Protein AF-A0A8T4MB29-F1 (afdb_monomer_lite)

pLDDT: mean 89.19, std 10.27, range [34.25, 98.19]

Sequence (355 aa):
MKINFTDSKNVTYTGTFDVEVLPAKAKAQSLMTEKLTQLKNVSAFISAQNVFYGDSLKSALGLGDIELAIANVQKKNASASSDANYEELLSLLLDINIPQSIYVSESLANSPFYFEESKIDLSALEELGSGTKEGTNEQYVDAIYYWYNNDFESTFSYKKYSAYIDGEKVNVLNVFEMGFNNKGGLVPYLIVDDLENLKFDKSYGEKKKSGSVGIEIKDSVKKIIFSTTQDIGFENLPVFISPALEDLSVSSGSGGEIVEGISKWVWFTLILILLLGIGVGVYVFLKIWYDKKYEAHLFPNKNDLYNMVSYVHSSKQKKMNNSDIEKNLKKAGWSSEKISYVMKKYAGKKTGMPI

Radius of gyration: 38.99 Å; chains: 1; bounding box: 115×57×80 Å

Structure (mmCIF, N/CA/C/O backbone):
data_AF-A0A8T4MB29-F1
#
_entry.id   AF-A0A8T4MB29-F1
#
loop_
_atom_site.group_PDB
_atom_site.id
_atom_site.type_symbol
_atom_site.label_atom_id
_atom_site.label_alt_id
_atom_site.label_comp_id
_atom_site.label_asym_id
_atom_site.label_entity_id
_atom_site.label_seq_id
_atom_site.pdbx_PDB_ins_code
_atom_site.Cartn_x
_atom_site.Cartn_y
_atom_site.Cartn_z
_atom_site.occupancy
_atom_site.B_iso_or_equiv
_atom_site.auth_seq_id
_atom_site.auth_comp_id
_atom_site.auth_asym_id
_atom_site.auth_atom_id
_atom_site.pdbx_PDB_model_num
ATOM 1 N N . MET A 1 1 ? -8.601 -22.438 37.568 1.00 77.56 1 MET A N 1
ATOM 2 C CA . MET A 1 1 ? -8.800 -23.619 36.698 1.00 77.56 1 MET A CA 1
ATOM 3 C C . MET A 1 1 ? -7.453 -24.267 36.397 1.00 77.56 1 MET A C 1
ATOM 5 O O . MET A 1 1 ? -6.494 -23.554 36.143 1.00 77.56 1 MET A O 1
ATOM 9 N N . LYS A 1 2 ? -7.353 -25.600 36.448 1.00 81.88 2 LYS A N 1
ATOM 10 C CA . LYS A 1 2 ? -6.119 -26.342 36.140 1.00 81.88 2 LYS A CA 1
ATOM 11 C C . LYS A 1 2 ? -6.350 -27.167 34.878 1.00 81.88 2 LYS A C 1
ATOM 13 O O . LYS A 1 2 ? -7.284 -27.963 34.861 1.00 81.88 2 LYS A O 1
ATOM 18 N N . ILE A 1 3 ? -5.531 -26.967 33.849 1.00 83.06 3 ILE A N 1
ATOM 19 C CA . ILE A 1 3 ? -5.595 -27.736 32.602 1.00 83.06 3 ILE A CA 1
ATOM 20 C C . ILE A 1 3 ? -4.337 -28.590 32.494 1.00 83.06 3 ILE A C 1
ATOM 22 O O . ILE A 1 3 ? -3.225 -28.095 32.689 1.00 83.06 3 ILE A O 1
ATOM 26 N N . ASN A 1 4 ? -4.521 -29.869 32.173 1.00 85.12 4 ASN A N 1
ATOM 27 C CA . ASN A 1 4 ? -3.431 -30.793 31.898 1.00 85.12 4 ASN A CA 1
ATOM 28 C C . ASN A 1 4 ? -3.462 -31.150 30.410 1.00 85.12 4 ASN A C 1
ATOM 30 O O . ASN A 1 4 ? -4.490 -31.607 29.917 1.00 85.12 4 ASN A O 1
ATOM 34 N N . PHE A 1 5 ? -2.342 -30.966 29.719 1.00 81.00 5 PHE A N 1
ATOM 35 C CA . PHE A 1 5 ? -2.151 -31.426 28.347 1.00 81.00 5 PHE A CA 1
ATOM 36 C C . PHE A 1 5 ? -1.103 -32.528 28.350 1.00 81.00 5 PHE A C 1
ATOM 38 O O . PHE A 1 5 ? 0.004 -32.314 28.838 1.00 81.00 5 PHE A O 1
ATOM 45 N N . THR A 1 6 ? -1.442 -33.697 27.816 1.00 84.62 6 THR A N 1
ATOM 46 C CA . THR A 1 6 ? -0.499 -34.809 27.664 1.00 84.62 6 THR A CA 1
ATOM 47 C C . THR A 1 6 ? -0.160 -34.961 26.191 1.00 84.62 6 THR A C 1
ATOM 49 O O . THR A 1 6 ? -1.060 -35.068 25.359 1.00 84.62 6 THR A O 1
ATOM 52 N N . ASP A 1 7 ? 1.128 -34.920 25.860 1.00 84.62 7 ASP A N 1
ATOM 53 C CA . ASP A 1 7 ? 1.580 -35.089 24.482 1.00 84.62 7 ASP A CA 1
ATOM 54 C C . ASP A 1 7 ? 1.595 -36.568 24.052 1.00 84.62 7 ASP A C 1
ATOM 56 O O . ASP A 1 7 ? 1.373 -37.492 24.840 1.00 84.62 7 ASP A O 1
ATOM 60 N N . SER A 1 8 ? 1.899 -36.810 22.776 1.00 83.94 8 SER A N 1
ATOM 61 C CA . SER A 1 8 ? 2.018 -38.160 22.203 1.00 83.94 8 SER A CA 1
ATOM 62 C C . SER A 1 8 ? 3.153 -39.005 22.802 1.00 83.94 8 SER A C 1
ATOM 64 O O . SER A 1 8 ? 3.253 -40.193 22.500 1.00 83.94 8 SER A O 1
ATOM 66 N N . LYS A 1 9 ? 4.002 -38.419 23.655 1.00 87.69 9 LYS A N 1
ATOM 67 C CA . LYS A 1 9 ? 5.104 -39.077 24.366 1.00 87.69 9 LYS A CA 1
ATOM 68 C C . LYS A 1 9 ? 4.786 -39.306 25.848 1.00 87.69 9 LYS A C 1
ATOM 70 O O . LYS A 1 9 ? 5.694 -39.640 26.608 1.00 87.69 9 LYS A O 1
ATOM 75 N N . ASN A 1 10 ? 3.520 -39.173 26.259 1.00 85.31 10 ASN A N 1
ATOM 76 C CA . ASN A 1 10 ? 3.065 -39.303 27.648 1.00 85.31 10 ASN A CA 1
ATOM 77 C C . ASN A 1 10 ? 3.662 -38.263 28.617 1.00 85.31 10 ASN A C 1
ATOM 79 O O . ASN A 1 10 ? 3.671 -38.476 29.832 1.00 85.31 10 ASN A O 1
ATOM 83 N N . VAL A 1 11 ? 4.131 -37.117 28.119 1.00 83.31 11 VAL A N 1
ATOM 84 C CA . VAL A 1 11 ? 4.574 -36.007 28.971 1.00 83.31 11 VAL A CA 1
ATOM 85 C C . VAL A 1 11 ? 3.380 -35.110 29.276 1.00 83.31 11 VAL A C 1
ATOM 87 O O . VAL A 1 11 ? 2.743 -34.585 28.365 1.00 83.31 11 VAL A O 1
ATOM 90 N N . THR A 1 12 ? 3.079 -34.924 30.563 1.00 83.62 12 THR A N 1
ATOM 91 C CA . THR A 1 12 ? 1.964 -34.080 31.015 1.00 83.62 12 THR A CA 1
ATOM 92 C C . THR A 1 12 ? 2.451 -32.690 31.405 1.00 83.62 12 THR A C 1
ATOM 94 O O . THR A 1 12 ? 3.189 -32.519 32.374 1.00 83.62 12 THR A O 1
ATOM 97 N N . TYR A 1 13 ? 1.966 -31.686 30.686 1.00 80.44 13 TYR A N 1
ATOM 98 C CA . TYR A 1 13 ? 2.135 -30.272 30.976 1.00 80.44 13 TYR A CA 1
ATOM 99 C C . TYR A 1 13 ? 0.937 -29.772 31.775 1.00 80.44 13 TYR A C 1
ATOM 101 O O . TYR A 1 13 ? -0.213 -30.028 31.423 1.00 80.44 13 TYR A O 1
ATOM 109 N N . THR A 1 14 ? 1.205 -29.065 32.869 1.00 80.25 14 THR A N 1
ATOM 110 C CA . THR A 1 14 ? 0.170 -28.503 33.740 1.00 80.25 14 THR A CA 1
ATOM 111 C C . THR A 1 14 ? 0.193 -26.984 33.642 1.00 80.25 14 THR A C 1
ATOM 113 O O . THR A 1 14 ? 1.180 -26.362 34.029 1.00 80.25 14 THR A O 1
ATOM 116 N N . GLY A 1 15 ? -0.903 -26.397 33.164 1.00 79.81 15 GLY A N 1
ATOM 117 C CA . GLY A 1 15 ? -1.156 -24.960 33.225 1.00 79.81 15 GLY A CA 1
ATOM 118 C C . GLY A 1 15 ? -2.181 -24.648 34.311 1.00 79.81 15 GLY A C 1
ATOM 119 O O . GLY A 1 15 ? -3.267 -25.234 34.332 1.00 79.81 15 GLY A O 1
ATOM 120 N N . THR A 1 16 ? -1.849 -23.731 35.216 1.00 79.44 16 THR A N 1
ATOM 121 C CA . THR A 1 16 ? -2.808 -23.182 36.181 1.00 79.44 16 THR A CA 1
ATOM 122 C C . THR A 1 16 ? -3.222 -21.797 35.708 1.00 79.44 16 THR A C 1
ATOM 124 O O . THR A 1 16 ? -2.368 -20.962 35.430 1.00 79.44 16 THR A O 1
ATOM 127 N N . PHE A 1 17 ? -4.528 -21.574 35.618 1.00 76.94 17 PHE A N 1
ATOM 128 C CA . PHE A 1 17 ? -5.130 -20.306 35.229 1.00 76.94 17 PHE A CA 1
ATOM 129 C C . PHE A 1 17 ? -5.980 -19.800 36.382 1.00 76.94 17 PHE A C 1
ATOM 131 O O . PHE A 1 17 ? -6.868 -20.519 36.855 1.00 76.94 17 PHE A O 1
ATOM 138 N N . ASP A 1 18 ? -5.752 -18.573 36.816 1.00 73.12 18 ASP A N 1
ATOM 139 C CA . ASP A 1 18 ? -6.665 -17.915 37.737 1.00 73.12 18 ASP A CA 1
ATOM 140 C C . ASP A 1 18 ? -7.895 -17.454 36.952 1.00 73.12 18 ASP A C 1
ATOM 142 O O . ASP A 1 18 ? -7.783 -16.811 35.910 1.00 73.12 18 ASP A O 1
ATOM 146 N N . VAL A 1 19 ? -9.079 -17.865 37.410 1.00 69.94 19 VAL A N 1
ATOM 147 C CA . VAL A 1 19 ? -10.353 -17.463 36.805 1.00 69.94 19 VAL A CA 1
ATOM 148 C C . VAL A 1 19 ? -11.001 -16.487 37.766 1.00 69.94 19 VAL A C 1
ATOM 150 O O . VAL A 1 19 ? -11.523 -16.886 38.806 1.00 69.94 19 VAL A O 1
ATOM 153 N N . GLU A 1 20 ? -10.927 -15.208 37.427 1.00 71.19 20 GLU A N 1
ATOM 154 C CA . GLU A 1 20 ? -11.597 -14.152 38.173 1.00 71.19 20 GLU A CA 1
ATOM 155 C C . GLU A 1 20 ? -13.055 -14.053 37.709 1.00 71.19 20 GLU A C 1
ATOM 157 O O . GLU A 1 20 ? -13.338 -13.750 36.549 1.00 71.19 20 GLU A O 1
ATOM 162 N N . VAL A 1 21 ? -13.994 -14.338 38.615 1.00 74.88 21 VAL A N 1
ATOM 163 C CA . VAL A 1 21 ? -15.431 -14.189 38.358 1.00 74.88 21 VAL A CA 1
ATOM 164 C C . VAL A 1 21 ? -15.866 -12.829 38.884 1.00 74.88 21 VAL A C 1
ATOM 166 O O . VAL A 1 21 ? -16.003 -12.628 40.090 1.00 74.88 21 VAL A O 1
ATOM 169 N N . LEU A 1 22 ? -16.071 -11.887 37.969 1.00 77.62 22 LEU A N 1
ATOM 170 C CA . LEU A 1 22 ? -16.585 -10.559 38.288 1.00 77.62 22 LEU A CA 1
ATOM 171 C C . LEU A 1 22 ? -18.120 -10.540 38.208 1.00 77.62 22 LEU A C 1
ATOM 173 O O . LEU A 1 22 ? -18.686 -11.215 37.346 1.00 77.62 22 LEU A O 1
ATOM 177 N N . PRO A 1 23 ? -18.808 -9.723 39.031 1.00 86.88 23 PRO A N 1
ATOM 178 C CA . PRO A 1 23 ? -20.230 -9.450 38.842 1.00 86.88 23 PRO A CA 1
ATOM 179 C C . PRO A 1 23 ? -20.507 -8.936 37.423 1.00 86.88 23 PRO A C 1
ATOM 181 O O . PRO A 1 23 ? -19.741 -8.109 36.914 1.00 86.88 23 PRO A O 1
ATOM 184 N N . ALA A 1 24 ? -21.620 -9.362 36.812 1.00 86.69 24 ALA A N 1
ATOM 185 C CA . ALA A 1 24 ? -21.985 -9.009 35.434 1.00 86.69 24 ALA A CA 1
ATOM 186 C C . ALA A 1 24 ? -21.903 -7.495 35.186 1.00 86.69 24 ALA A C 1
ATOM 188 O O . ALA A 1 24 ? -21.289 -7.049 34.219 1.00 86.69 24 ALA A O 1
ATOM 189 N N . LYS A 1 25 ? -22.406 -6.696 36.136 1.00 90.25 25 LYS A N 1
ATOM 190 C CA . LYS A 1 25 ? -22.295 -5.232 36.128 1.00 90.25 25 LYS A CA 1
ATOM 191 C C . LYS A 1 25 ? -20.854 -4.729 36.013 1.00 90.25 25 LYS A C 1
ATOM 193 O O . LYS A 1 25 ? -20.573 -3.873 35.179 1.00 90.25 25 LYS A O 1
ATOM 198 N N . ALA A 1 26 ? -19.946 -5.234 36.849 1.00 90.69 26 ALA A N 1
ATOM 199 C CA . ALA A 1 26 ? -18.555 -4.785 36.871 1.00 90.69 26 ALA A CA 1
ATOM 200 C C . ALA A 1 26 ? -17.836 -5.153 35.565 1.00 90.69 26 ALA A C 1
ATOM 202 O O . ALA A 1 26 ? -17.145 -4.317 34.979 1.00 90.69 26 ALA A O 1
ATOM 203 N N . LYS A 1 27 ? -18.055 -6.377 35.062 1.00 90.94 27 LYS A N 1
ATOM 204 C CA . LYS A 1 27 ? -17.472 -6.821 33.791 1.00 90.94 27 LYS A CA 1
ATOM 205 C C . LYS A 1 27 ? -18.016 -6.026 32.603 1.00 90.94 27 LYS A C 1
ATOM 207 O O . LYS A 1 27 ? -17.229 -5.572 31.776 1.00 90.94 27 LYS A O 1
ATOM 212 N N . ALA A 1 28 ? -19.328 -5.809 32.551 1.00 91.75 28 ALA A N 1
ATOM 213 C CA . ALA A 1 28 ? -19.991 -5.008 31.528 1.00 91.75 28 ALA A CA 1
ATOM 214 C C . ALA A 1 28 ? -19.466 -3.561 31.495 1.00 91.75 28 ALA A C 1
ATOM 216 O O . ALA A 1 28 ? -19.141 -3.043 30.431 1.00 91.75 28 ALA A O 1
ATOM 217 N N . GLN A 1 29 ? -19.307 -2.918 32.657 1.00 90.81 29 GLN A N 1
ATOM 218 C CA . GLN A 1 29 ? -18.760 -1.558 32.751 1.00 90.81 29 GLN A CA 1
ATOM 219 C C . GLN A 1 29 ? -17.293 -1.476 32.309 1.00 90.81 29 GLN A C 1
ATOM 221 O O . GLN A 1 29 ? -16.911 -0.536 31.606 1.00 90.81 29 GLN A O 1
ATOM 226 N N . SER A 1 30 ? -16.479 -2.461 32.695 1.00 92.44 30 SER A N 1
ATOM 227 C CA . SER A 1 30 ? -15.081 -2.557 32.268 1.00 92.44 30 SER A CA 1
ATOM 228 C C . SER A 1 30 ? -14.973 -2.718 30.749 1.00 92.44 30 SER A C 1
ATOM 230 O O . SER A 1 30 ? -14.294 -1.917 30.108 1.00 92.44 30 SER A O 1
ATOM 232 N N . LEU A 1 31 ? -15.708 -3.671 30.164 1.00 93.50 31 LEU A N 1
ATOM 233 C CA . LEU A 1 31 ? -15.699 -3.916 28.720 1.00 93.50 31 LEU A CA 1
ATOM 234 C C . LEU A 1 31 ? -16.254 -2.719 27.935 1.00 93.50 31 LEU A C 1
ATOM 236 O O . LEU A 1 31 ? -15.698 -2.340 26.911 1.00 93.50 31 LEU A O 1
ATOM 240 N N . MET A 1 32 ? -17.296 -2.055 28.441 1.00 94.56 32 MET A N 1
ATOM 241 C CA . MET A 1 32 ? -17.815 -0.831 27.828 1.00 94.56 32 MET A CA 1
ATOM 242 C C . MET A 1 32 ? -16.761 0.281 27.784 1.00 94.56 32 MET A C 1
ATOM 244 O O . MET A 1 32 ? -16.595 0.953 26.767 1.00 94.56 32 MET A O 1
ATOM 248 N N . THR A 1 33 ? -16.026 0.471 28.882 1.00 94.81 33 THR A N 1
ATOM 249 C CA . THR A 1 33 ? -14.951 1.472 28.963 1.00 94.81 33 THR A CA 1
ATOM 250 C C . THR A 1 33 ? -13.830 1.162 27.971 1.00 94.81 33 THR A C 1
ATOM 252 O O . THR A 1 33 ? -13.321 2.067 27.304 1.00 94.81 33 THR A O 1
ATOM 255 N N . GLU A 1 34 ? -13.476 -0.116 27.836 1.00 94.44 34 GLU A N 1
ATOM 256 C CA . GLU A 1 34 ? -12.504 -0.591 26.855 1.00 94.44 34 GLU A CA 1
ATOM 257 C C . GLU A 1 34 ? -12.960 -0.278 25.422 1.00 94.44 34 GLU A C 1
ATOM 259 O O . GLU A 1 34 ? -12.243 0.409 24.693 1.00 94.44 34 GLU A O 1
ATOM 264 N N . LYS A 1 35 ? -14.181 -0.682 25.045 1.00 95.44 35 LYS A N 1
ATOM 265 C CA . LYS A 1 35 ? -14.746 -0.455 23.704 1.00 95.44 35 LYS A CA 1
ATOM 266 C C . LYS A 1 35 ? -14.845 1.034 23.362 1.00 95.44 35 LYS A C 1
ATOM 268 O O . LYS A 1 35 ? -14.492 1.436 22.257 1.00 95.44 35 LYS A O 1
ATOM 273 N N . LEU A 1 36 ? -15.248 1.883 24.311 1.00 95.50 36 LEU A N 1
ATOM 274 C CA . LEU A 1 36 ? -15.274 3.340 24.118 1.00 95.50 36 LEU A CA 1
ATOM 275 C C . LEU A 1 36 ? -13.874 3.927 23.907 1.00 95.50 36 LEU A C 1
ATOM 277 O O . LEU A 1 36 ? -13.695 4.833 23.091 1.00 95.50 36 LEU A O 1
ATOM 281 N N . THR A 1 37 ? -12.875 3.410 24.624 1.00 95.75 37 THR A N 1
ATOM 282 C CA . THR A 1 37 ? -11.479 3.832 24.459 1.00 95.75 37 THR A CA 1
ATOM 283 C C . THR A 1 37 ? -10.940 3.415 23.091 1.00 95.75 37 THR A C 1
ATOM 285 O O . THR A 1 37 ? -10.337 4.235 22.398 1.00 95.75 37 THR A O 1
ATOM 288 N N . GLN A 1 38 ? -11.211 2.178 22.667 1.00 95.81 38 GLN A N 1
ATOM 289 C CA . GLN A 1 38 ? -10.858 1.664 21.339 1.00 95.81 38 GLN A CA 1
ATOM 290 C C . GLN A 1 38 ? -11.510 2.501 20.235 1.00 95.81 38 GLN A C 1
ATOM 292 O O . GLN A 1 38 ? -10.808 3.023 19.371 1.00 95.81 38 GLN A O 1
ATOM 297 N N . LEU A 1 39 ? -12.826 2.732 20.320 1.00 96.31 39 LEU A N 1
ATOM 298 C CA . LEU A 1 39 ? -13.569 3.544 19.357 1.00 96.31 39 LEU A CA 1
ATOM 299 C C . LEU A 1 39 ? -12.997 4.960 19.248 1.00 96.31 39 LEU A C 1
ATOM 301 O O . LEU A 1 39 ? -12.809 5.467 18.142 1.00 96.31 39 LEU A O 1
ATOM 305 N N . LYS A 1 40 ? -12.673 5.594 20.381 1.00 96.19 40 LYS A N 1
ATOM 306 C CA . LYS A 1 40 ? -12.049 6.922 20.403 1.00 96.19 40 LYS A CA 1
ATOM 307 C C . LYS A 1 40 ? -10.693 6.922 19.695 1.00 96.19 40 LYS A C 1
ATOM 309 O O . LYS A 1 40 ? -10.436 7.819 18.895 1.00 96.19 40 LYS A O 1
ATOM 314 N N . ASN A 1 41 ? -9.836 5.941 19.977 1.00 95.50 41 ASN A N 1
ATOM 315 C CA . ASN A 1 41 ? -8.502 5.845 19.379 1.00 95.50 41 ASN A CA 1
ATOM 316 C C . ASN A 1 41 ? -8.578 5.590 17.867 1.00 95.50 41 ASN A C 1
ATOM 318 O O . ASN A 1 41 ? -7.908 6.274 17.094 1.00 95.50 41 ASN A O 1
ATOM 322 N N . VAL A 1 42 ? -9.440 4.660 17.448 1.00 96.94 42 VAL A N 1
ATOM 323 C CA . VAL A 1 42 ? -9.730 4.360 16.038 1.00 96.94 42 VAL A CA 1
ATOM 324 C C . VAL A 1 42 ? -10.248 5.603 15.315 1.00 96.94 42 VAL A C 1
ATOM 326 O O . VAL A 1 42 ? -9.707 5.990 14.280 1.00 96.94 42 VAL A O 1
ATOM 329 N N . SER A 1 43 ? -11.236 6.287 15.894 1.00 96.25 43 SER A N 1
ATOM 330 C CA . SER A 1 43 ? -11.821 7.500 15.312 1.00 96.25 43 SER A CA 1
ATOM 331 C C . SER A 1 43 ? -10.797 8.629 15.195 1.00 96.25 43 SER A C 1
ATOM 333 O O . SER A 1 43 ? -10.762 9.330 14.184 1.00 96.25 43 SER A O 1
ATOM 335 N N . ALA A 1 44 ? -9.931 8.794 16.200 1.00 96.69 44 ALA A N 1
ATOM 336 C CA . ALA A 1 44 ? -8.858 9.783 16.174 1.00 96.69 44 ALA A CA 1
ATOM 337 C C . ALA A 1 44 ? -7.827 9.483 15.075 1.00 96.69 44 ALA A C 1
ATOM 339 O O . ALA A 1 44 ? -7.430 10.395 14.352 1.00 96.69 44 ALA A O 1
ATOM 340 N N . PHE A 1 45 ? -7.433 8.215 14.906 1.00 97.56 45 PHE A N 1
ATOM 341 C CA . PHE A 1 45 ? -6.520 7.804 13.838 1.00 97.56 45 PHE A CA 1
ATOM 342 C C . PHE A 1 45 ? -7.105 8.080 12.447 1.00 97.56 45 PHE A C 1
ATOM 344 O O . PHE A 1 45 ? -6.415 8.634 11.589 1.00 97.56 45 PHE A O 1
ATOM 351 N N . ILE A 1 46 ? -8.378 7.725 12.240 1.00 97.00 46 ILE A N 1
ATOM 352 C CA . ILE A 1 46 ? -9.111 7.946 10.984 1.00 97.00 46 ILE A CA 1
ATOM 353 C C . ILE A 1 46 ? -9.232 9.443 10.685 1.00 97.00 46 ILE A C 1
ATOM 355 O O . ILE A 1 46 ? -8.933 9.869 9.573 1.00 97.00 46 ILE A O 1
ATOM 359 N N . SER A 1 47 ? -9.591 10.250 11.686 1.00 96.00 47 SER A N 1
ATOM 360 C CA . SER A 1 47 ? -9.758 11.704 11.536 1.00 96.00 47 SER A CA 1
ATOM 361 C C . SER A 1 47 ? -8.446 12.440 11.247 1.00 96.00 47 SER A C 1
ATOM 363 O O . SER A 1 47 ? -8.468 13.552 10.730 1.00 96.00 47 SER A O 1
ATOM 365 N N . ALA A 1 48 ? -7.301 11.840 11.586 1.00 96.94 48 ALA A N 1
ATOM 366 C CA . ALA A 1 48 ? -5.983 12.378 11.260 1.00 96.94 48 ALA A CA 1
ATOM 367 C C . ALA A 1 48 ? -5.553 12.095 9.807 1.00 96.94 48 ALA A C 1
ATOM 369 O O . ALA A 1 48 ? -4.543 12.638 9.356 1.00 96.94 48 ALA A O 1
ATOM 370 N N . GLN A 1 49 ? -6.276 11.237 9.076 1.00 95.56 49 GLN A N 1
ATOM 371 C CA . GLN A 1 49 ? -6.009 10.981 7.661 1.00 95.56 49 GLN A CA 1
ATOM 372 C C . GLN A 1 49 ? -6.631 12.067 6.770 1.00 95.56 49 GLN A C 1
ATOM 374 O O . GLN A 1 49 ? -7.451 12.873 7.206 1.00 95.56 49 GLN A O 1
ATOM 379 N N . ASN A 1 50 ? -6.259 12.078 5.487 1.00 95.12 50 ASN A N 1
ATOM 380 C CA . ASN A 1 50 ? -7.013 12.859 4.507 1.00 95.12 50 ASN A CA 1
ATOM 381 C C . ASN A 1 50 ? -8.436 12.286 4.338 1.00 95.12 50 ASN A C 1
ATOM 383 O O . ASN A 1 50 ? -8.690 11.132 4.685 1.00 95.12 50 ASN A O 1
ATOM 387 N N . VAL A 1 51 ? -9.344 13.089 3.774 1.00 96.44 51 VAL A N 1
ATOM 388 C CA . VAL A 1 51 ? -10.775 12.753 3.649 1.00 96.44 51 VAL A CA 1
ATOM 389 C C . VAL A 1 51 ? -10.991 11.397 2.973 1.00 96.44 51 VAL A C 1
ATOM 391 O O . VAL A 1 51 ? -11.653 10.535 3.540 1.00 96.44 51 VAL A O 1
ATOM 394 N N . PHE A 1 52 ? -10.370 11.159 1.813 1.00 97.56 52 PHE A N 1
ATOM 395 C CA . PHE A 1 52 ? -10.551 9.905 1.076 1.00 97.56 52 PHE A CA 1
ATOM 396 C C . PHE A 1 52 ? -10.099 8.676 1.877 1.00 97.56 52 PHE A C 1
ATOM 398 O O . PHE A 1 52 ? -10.783 7.650 1.908 1.00 97.56 52 PHE A O 1
ATOM 405 N N . TYR A 1 53 ? -8.948 8.779 2.537 1.00 97.00 53 TYR A N 1
ATOM 406 C CA . TYR A 1 53 ? -8.370 7.696 3.323 1.00 97.00 53 TYR A CA 1
ATOM 407 C C . TYR A 1 53 ? -9.227 7.418 4.557 1.00 97.00 53 TYR A C 1
ATOM 409 O O . TYR A 1 53 ? -9.513 6.262 4.859 1.00 97.00 53 TYR A O 1
ATOM 417 N N . GLY A 1 54 ? -9.654 8.479 5.247 1.00 97.56 54 GLY A N 1
ATOM 418 C CA . GLY A 1 54 ? -10.514 8.391 6.418 1.00 97.56 54 GLY A CA 1
ATOM 419 C C . GLY A 1 54 ? -11.859 7.746 6.087 1.00 97.56 54 GLY A C 1
ATOM 420 O O . GLY A 1 54 ? -12.254 6.788 6.747 1.00 97.56 54 GLY A O 1
ATOM 421 N N . ASP A 1 55 ? -12.513 8.188 5.012 1.00 97.44 55 ASP A N 1
ATOM 422 C CA . ASP A 1 55 ? -13.790 7.626 4.558 1.00 97.44 55 ASP A CA 1
ATOM 423 C C . ASP A 1 55 ? -13.654 6.161 4.130 1.00 97.44 55 ASP A C 1
ATOM 425 O O . ASP A 1 55 ? -14.527 5.337 4.416 1.00 97.44 55 ASP A O 1
ATOM 429 N N . SER A 1 56 ? -12.553 5.818 3.455 1.00 97.81 56 SER A N 1
ATOM 430 C CA . SER A 1 56 ? -12.267 4.440 3.042 1.00 97.81 56 SER A CA 1
ATOM 431 C C . SER A 1 56 ? -12.011 3.535 4.249 1.00 97.81 56 SER A C 1
ATOM 433 O O . SER A 1 56 ? -12.589 2.455 4.318 1.00 97.81 56 SER A O 1
ATOM 435 N N . LEU A 1 57 ? -11.238 3.990 5.244 1.00 97.69 57 LEU A N 1
ATOM 436 C CA . LEU A 1 57 ? -11.017 3.258 6.498 1.00 97.69 57 LEU A CA 1
ATOM 437 C C . LEU A 1 57 ? -12.308 3.100 7.302 1.00 97.69 57 LEU A C 1
ATOM 439 O O . LEU A 1 57 ? -12.589 2.013 7.802 1.00 97.69 57 LEU A O 1
ATOM 443 N N . LYS A 1 58 ? -13.111 4.168 7.407 1.00 96.75 58 LYS A N 1
ATOM 444 C CA . LYS A 1 58 ? -14.401 4.143 8.107 1.00 96.75 58 LYS A CA 1
ATOM 445 C C . LYS A 1 58 ? -15.334 3.098 7.493 1.00 96.75 58 LYS A C 1
ATOM 447 O O . LYS A 1 58 ? -15.984 2.357 8.227 1.00 96.75 58 LYS A O 1
ATOM 452 N N . SER A 1 59 ? -15.363 3.041 6.161 1.00 96.56 59 SER A N 1
ATOM 453 C CA . SER A 1 59 ? -16.169 2.082 5.401 1.00 96.56 59 SER A CA 1
ATOM 454 C C . SER A 1 59 ? -15.645 0.653 5.563 1.00 96.56 59 SER A C 1
ATOM 456 O O . SER A 1 59 ? -16.420 -0.233 5.902 1.00 96.56 59 SER A O 1
ATOM 458 N N . ALA A 1 60 ? -14.334 0.437 5.393 1.00 96.69 60 ALA A N 1
ATOM 459 C CA . ALA A 1 60 ? -13.706 -0.883 5.491 1.00 96.69 60 ALA A CA 1
ATOM 460 C C . ALA A 1 60 ? -13.858 -1.523 6.881 1.00 96.69 60 ALA A C 1
ATOM 462 O O . ALA A 1 60 ? -13.981 -2.736 6.995 1.00 96.69 60 ALA A O 1
ATOM 463 N N . LEU A 1 61 ? -13.883 -0.709 7.940 1.00 95.62 61 LEU A N 1
ATOM 464 C CA . LEU A 1 61 ? -14.065 -1.174 9.318 1.00 95.62 61 LEU A CA 1
ATOM 465 C C . LEU A 1 61 ? -15.530 -1.278 9.758 1.00 95.62 61 LEU A C 1
ATOM 467 O O . LEU A 1 61 ? -15.777 -1.662 10.898 1.00 95.62 61 LEU A O 1
ATOM 471 N N . GLY A 1 62 ? -16.497 -0.873 8.925 1.00 95.25 62 GLY A N 1
ATOM 472 C CA . GLY A 1 62 ? -17.905 -0.814 9.333 1.00 95.25 62 GLY A CA 1
ATOM 473 C C . GLY A 1 62 ? -18.142 0.116 10.530 1.00 95.25 62 GLY A C 1
ATOM 474 O O . GLY A 1 62 ? -19.025 -0.120 11.354 1.00 95.25 62 GLY A O 1
ATOM 475 N N . LEU A 1 63 ? -17.340 1.180 10.669 1.00 94.75 63 LEU A N 1
ATOM 476 C CA . LEU A 1 63 ? -17.318 1.978 11.899 1.00 94.75 63 LEU A CA 1
ATOM 477 C C . LEU A 1 63 ? -18.649 2.695 12.164 1.00 94.75 63 LEU A C 1
ATOM 479 O O . LEU A 1 63 ? -18.982 2.945 13.316 1.00 94.75 63 LEU A O 1
ATOM 483 N N . GLY A 1 64 ? -19.421 3.007 11.117 1.00 94.62 64 GLY A N 1
ATOM 484 C CA . GLY A 1 64 ? -20.762 3.577 11.273 1.00 94.62 64 GLY A CA 1
ATOM 485 C C . GLY A 1 64 ? -21.712 2.646 12.035 1.00 94.62 64 GLY A C 1
ATOM 486 O O . GLY A 1 64 ? -22.408 3.093 12.945 1.00 94.62 64 GLY A O 1
ATOM 487 N N . ASP A 1 65 ? -21.685 1.348 11.732 1.00 95.38 65 ASP A N 1
ATOM 488 C CA . ASP A 1 65 ? -22.516 0.356 12.421 1.00 95.38 65 ASP A CA 1
ATOM 489 C C . ASP A 1 65 ? -22.030 0.130 13.857 1.00 95.38 65 ASP A C 1
ATOM 491 O O . ASP A 1 65 ? -22.836 0.036 14.785 1.00 95.38 65 ASP A O 1
ATOM 495 N N . ILE A 1 66 ? -20.709 0.141 14.068 1.00 95.62 66 ILE A N 1
ATOM 496 C CA . ILE A 1 66 ? -20.093 0.074 15.401 1.00 95.62 66 ILE A CA 1
ATOM 497 C C . ILE A 1 66 ? -20.511 1.277 16.261 1.00 95.62 66 ILE A C 1
ATOM 499 O O . ILE A 1 66 ? -20.888 1.104 17.421 1.00 95.62 66 ILE A O 1
ATOM 503 N N . GLU A 1 67 ? -20.470 2.495 15.712 1.00 95.38 67 GLU A N 1
ATOM 504 C CA . GLU A 1 67 ? -20.891 3.724 16.398 1.00 95.38 67 GLU A CA 1
ATOM 505 C C . GLU A 1 67 ? -22.362 3.628 16.845 1.00 95.38 67 GLU A C 1
ATOM 507 O O . GLU A 1 67 ? -22.686 3.941 17.996 1.00 95.38 67 GLU A O 1
ATOM 512 N N . LEU A 1 68 ? -23.246 3.131 15.971 1.00 96.06 68 LEU A N 1
ATOM 513 C CA . LEU A 1 68 ? -24.661 2.911 16.286 1.00 96.06 68 LEU A CA 1
ATOM 514 C C . LEU A 1 68 ? -24.860 1.824 17.353 1.00 96.06 68 LEU A C 1
ATOM 516 O O . LEU A 1 68 ? -25.653 2.011 18.283 1.00 96.06 68 LEU A O 1
ATOM 520 N N . ALA A 1 69 ? -24.128 0.711 17.260 1.00 95.75 69 ALA A N 1
ATOM 521 C CA . ALA A 1 69 ? -24.187 -0.375 18.234 1.00 95.75 69 ALA A CA 1
ATOM 522 C C . ALA A 1 69 ? -23.739 0.094 19.628 1.00 95.75 69 ALA A C 1
ATOM 524 O O . ALA A 1 69 ? -24.433 -0.145 20.620 1.00 95.75 69 ALA A O 1
ATOM 525 N N . ILE A 1 70 ? -22.637 0.847 19.708 1.00 95.44 70 ILE A N 1
ATOM 526 C CA . ILE A 1 70 ? -22.142 1.430 20.959 1.00 95.44 70 ILE A CA 1
ATOM 527 C C . ILE A 1 70 ? -23.145 2.428 21.543 1.00 95.44 70 ILE A C 1
ATOM 529 O O . ILE A 1 70 ? -23.417 2.376 22.744 1.00 95.44 70 ILE A O 1
ATOM 533 N N . ALA A 1 71 ? -23.754 3.289 20.723 1.00 95.44 71 ALA A N 1
ATOM 534 C CA . ALA A 1 71 ? -24.784 4.220 21.188 1.00 95.44 71 ALA A CA 1
ATOM 535 C C . ALA A 1 71 ? -26.003 3.485 21.784 1.00 95.44 71 ALA A C 1
ATOM 537 O O . ALA A 1 71 ? -26.533 3.880 22.829 1.00 95.44 71 ALA A O 1
ATOM 538 N N . ASN A 1 72 ? -26.425 2.374 21.170 1.00 94.25 72 ASN A N 1
ATOM 539 C CA . ASN A 1 72 ? -27.493 1.527 21.703 1.00 94.25 72 ASN A CA 1
ATOM 540 C C . ASN A 1 72 ? -27.106 0.886 23.048 1.00 94.25 72 ASN A C 1
ATOM 542 O O . ASN A 1 72 ? -27.896 0.904 23.996 1.00 94.25 72 ASN A O 1
ATOM 546 N N . VAL A 1 73 ? -25.876 0.380 23.169 1.00 94.38 73 VAL A N 1
ATOM 547 C CA . VAL A 1 73 ? -25.355 -0.172 24.428 1.00 94.38 73 VAL A CA 1
ATOM 548 C C . VAL A 1 73 ? -25.292 0.899 25.524 1.00 94.38 73 VAL A C 1
ATOM 550 O O . VAL A 1 73 ? -25.719 0.640 26.649 1.00 94.38 73 VAL A O 1
ATOM 553 N N . GLN A 1 74 ? -24.851 2.126 25.215 1.00 94.12 74 GLN A N 1
ATOM 554 C CA . GLN A 1 74 ? -24.866 3.247 26.170 1.00 94.12 74 GLN A CA 1
ATOM 555 C C . GLN A 1 74 ? -26.278 3.523 26.699 1.00 94.12 74 GLN A C 1
ATOM 557 O O . GLN A 1 74 ? -26.464 3.685 27.908 1.00 94.12 74 GLN A O 1
ATOM 562 N N . LYS A 1 75 ? -27.279 3.527 25.810 1.00 93.62 75 LYS A N 1
ATOM 563 C CA . LYS A 1 75 ? -28.686 3.722 26.178 1.00 93.62 75 LYS A CA 1
ATOM 564 C C . LYS A 1 75 ? -29.196 2.605 27.093 1.00 93.62 75 LYS A C 1
ATOM 566 O O . LYS A 1 75 ? -29.799 2.904 28.121 1.00 93.62 75 LYS A O 1
ATOM 571 N N . LYS A 1 76 ? -28.925 1.337 26.759 1.00 91.94 76 LYS A N 1
ATOM 572 C CA . LYS A 1 76 ? -29.309 0.180 27.589 1.00 91.94 76 LYS A CA 1
ATOM 573 C C . LYS A 1 76 ? -28.648 0.223 28.969 1.00 91.94 76 LYS A C 1
ATOM 575 O O . LYS A 1 76 ? -29.331 0.006 29.968 1.00 91.94 76 LYS A O 1
ATOM 580 N N . ASN A 1 77 ? -27.364 0.585 29.035 1.00 91.12 77 ASN A N 1
ATOM 581 C CA . ASN A 1 77 ? -26.623 0.721 30.291 1.00 91.12 77 ASN A CA 1
ATOM 582 C C . ASN A 1 77 ? -27.242 1.773 31.225 1.00 91.12 77 ASN A C 1
ATOM 584 O O . ASN A 1 77 ? -27.332 1.544 32.428 1.00 91.12 77 ASN A O 1
ATOM 588 N N . ALA A 1 78 ? -27.709 2.904 30.683 1.00 90.44 78 ALA A N 1
ATOM 589 C CA . ALA A 1 78 ? -28.345 3.963 31.472 1.00 90.44 78 ALA A CA 1
ATOM 590 C C . ALA A 1 78 ? -29.666 3.520 32.134 1.00 90.44 78 ALA A C 1
ATOM 592 O O . ALA A 1 78 ? -30.031 4.041 33.184 1.00 90.44 78 ALA A O 1
ATOM 593 N N . SER A 1 79 ? -30.367 2.551 31.538 1.00 91.88 79 SER A N 1
ATOM 594 C CA . SER A 1 79 ? -31.613 1.973 32.065 1.00 91.88 79 SER A CA 1
ATOM 595 C C . SER A 1 79 ? -31.430 0.655 32.834 1.00 91.88 79 SER A C 1
ATOM 597 O O . SER A 1 79 ? -32.412 0.090 33.314 1.00 91.88 79 SER A O 1
ATOM 599 N N . ALA A 1 80 ? -30.207 0.125 32.932 1.00 91.06 80 ALA A N 1
ATOM 600 C CA . ALA A 1 80 ? -29.950 -1.177 33.543 1.00 91.06 80 ALA A CA 1
ATOM 601 C C . ALA A 1 80 ? -30.029 -1.114 35.080 1.00 91.06 80 ALA A C 1
ATOM 603 O O . ALA A 1 80 ? -29.354 -0.303 35.713 1.00 91.06 80 ALA A O 1
ATOM 604 N N . SER A 1 81 ? -30.832 -1.997 35.684 1.00 90.81 81 SER A N 1
ATOM 605 C CA . SER A 1 81 ? -31.071 -2.036 37.136 1.00 90.81 81 SER A CA 1
ATOM 606 C C . SER A 1 81 ? -31.037 -3.443 37.747 1.00 90.81 81 SER A C 1
ATOM 608 O O . SER A 1 81 ? -31.121 -3.570 38.967 1.00 90.81 81 SER A O 1
ATOM 610 N N . SER A 1 82 ? -30.885 -4.488 36.930 1.00 91.44 82 SER A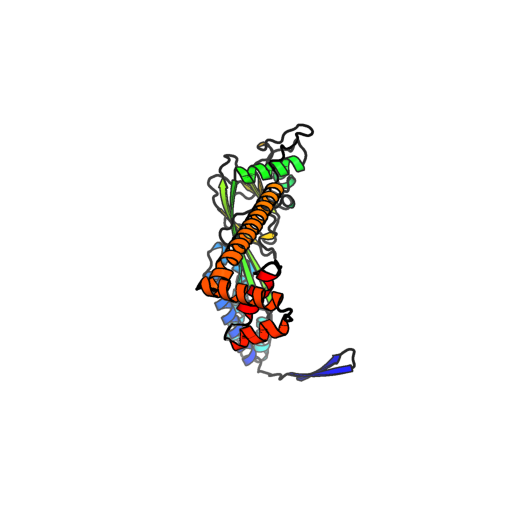 N 1
ATOM 611 C CA . SER A 1 82 ? -30.841 -5.895 37.344 1.00 91.44 82 SER A CA 1
ATOM 612 C C . SER A 1 82 ? -29.638 -6.611 36.727 1.00 91.44 82 SER A C 1
ATOM 614 O O . SER A 1 82 ? -29.120 -6.178 35.696 1.00 91.44 82 SER A O 1
ATOM 616 N N . ASP A 1 83 ? -29.219 -7.728 37.324 1.00 87.00 83 ASP A N 1
ATOM 617 C CA . ASP A 1 83 ? -28.119 -8.544 36.792 1.00 87.00 83 ASP A CA 1
ATOM 618 C C . ASP A 1 83 ? -28.432 -9.093 35.393 1.00 87.00 83 ASP A C 1
ATOM 620 O O . ASP A 1 83 ? -27.577 -9.020 34.516 1.00 87.00 83 ASP A O 1
ATOM 624 N N . ALA A 1 84 ? -29.680 -9.499 35.133 1.00 89.81 84 ALA A N 1
ATOM 625 C CA . ALA A 1 84 ? -30.124 -9.933 33.806 1.00 89.81 84 ALA A CA 1
ATOM 626 C C . ALA A 1 84 ? -29.935 -8.842 32.731 1.00 89.81 84 ALA A C 1
ATOM 628 O O . ALA A 1 84 ? -29.502 -9.135 31.618 1.00 89.81 84 ALA A O 1
ATOM 629 N N . ASN A 1 85 ? -30.186 -7.567 33.066 1.00 91.94 85 ASN A N 1
ATOM 630 C CA . ASN A 1 85 ? -29.945 -6.460 32.133 1.00 91.94 85 ASN A CA 1
ATOM 631 C C . ASN A 1 85 ? -28.445 -6.297 31.834 1.00 91.94 85 ASN A C 1
ATOM 633 O O . ASN A 1 85 ? -28.077 -5.916 30.723 1.00 91.94 85 ASN A O 1
ATOM 637 N N . TYR A 1 86 ? -27.572 -6.561 32.813 1.00 91.75 86 TYR A N 1
ATOM 638 C CA . TYR A 1 86 ? -26.122 -6.496 32.620 1.00 91.75 86 TYR A CA 1
ATOM 639 C C . TYR A 1 86 ? -25.567 -7.706 31.859 1.00 91.75 86 TYR A C 1
ATOM 641 O O . TYR A 1 86 ? -24.599 -7.542 31.121 1.00 91.75 86 TYR A O 1
ATOM 649 N N . GLU A 1 87 ? -26.173 -8.887 31.985 1.00 90.06 87 GLU A N 1
ATOM 650 C CA . GLU A 1 87 ? -25.843 -10.066 31.171 1.00 90.06 87 GLU A CA 1
ATOM 651 C C . GLU A 1 87 ? -26.195 -9.847 29.693 1.00 90.06 87 GLU A C 1
ATOM 653 O O . GLU A 1 87 ? -25.361 -10.091 28.820 1.00 90.06 87 GLU A O 1
ATOM 658 N N . GLU A 1 88 ? -27.380 -9.296 29.403 1.00 91.56 88 GLU A N 1
ATOM 659 C CA . GLU A 1 88 ? -27.762 -8.911 28.037 1.00 91.56 88 GLU A CA 1
ATOM 660 C C . GLU A 1 88 ? -26.786 -7.869 27.467 1.00 91.56 88 GLU A C 1
ATOM 662 O O . GLU A 1 88 ? -26.329 -7.975 26.328 1.00 91.56 88 GLU A O 1
ATOM 667 N N . LEU A 1 89 ? -26.415 -6.875 28.280 1.00 93.62 89 LEU A N 1
ATOM 668 C CA . LEU A 1 89 ? -25.458 -5.848 27.884 1.00 93.62 89 LEU A CA 1
ATOM 669 C C . LEU A 1 89 ? -24.065 -6.424 27.603 1.00 93.62 89 LEU A C 1
ATOM 671 O O . LEU A 1 89 ? -23.405 -5.993 26.659 1.00 93.62 89 LEU A O 1
ATOM 675 N N . LEU A 1 90 ? -23.623 -7.393 28.405 1.00 92.12 90 LEU A N 1
ATOM 676 C CA . LEU A 1 90 ? -22.355 -8.082 28.198 1.00 92.12 90 LEU A CA 1
ATOM 677 C C . LEU A 1 90 ? -22.354 -8.850 26.873 1.00 92.12 90 LEU A C 1
ATOM 679 O O . LEU A 1 90 ? -21.374 -8.751 26.142 1.00 92.12 90 LEU A O 1
ATOM 683 N N . SER A 1 91 ? -23.447 -9.544 26.537 1.00 91.69 91 SER A N 1
ATOM 684 C CA . SER A 1 91 ? -23.584 -10.227 25.242 1.00 91.69 91 SER A CA 1
ATOM 685 C C . SER A 1 91 ? -23.428 -9.245 24.080 1.00 91.69 91 SER A C 1
ATOM 687 O O . SER A 1 91 ? -22.591 -9.455 23.210 1.00 91.69 91 SER A O 1
ATOM 689 N N . LEU A 1 92 ? -24.150 -8.119 24.118 1.00 94.12 92 LEU A N 1
ATOM 690 C CA . LEU A 1 92 ? -24.061 -7.091 23.074 1.00 94.12 92 LEU A CA 1
ATOM 691 C C . LEU A 1 92 ? -22.649 -6.508 22.943 1.00 94.12 92 LEU A C 1
ATOM 693 O O . LEU A 1 92 ? -22.199 -6.218 21.843 1.00 94.12 92 LEU A O 1
ATOM 697 N N . LEU A 1 93 ? -21.944 -6.311 24.059 1.00 94.50 93 LEU A N 1
ATOM 698 C CA . LEU A 1 93 ? -20.578 -5.788 24.051 1.00 94.50 93 LEU A CA 1
ATOM 699 C C . LEU A 1 93 ? -19.553 -6.762 23.468 1.00 94.50 93 LEU A C 1
ATOM 701 O O . LEU A 1 93 ? -18.565 -6.312 22.887 1.00 94.50 93 LEU A O 1
ATOM 705 N N . LEU A 1 94 ? -19.756 -8.065 23.667 1.00 92.44 94 LEU A N 1
ATOM 706 C CA . LEU A 1 94 ? -18.889 -9.106 23.120 1.00 92.44 94 LEU A CA 1
ATOM 707 C C . LEU A 1 94 ? -19.052 -9.231 21.601 1.00 92.44 94 LEU A C 1
ATOM 709 O O . LEU A 1 94 ? -18.063 -9.474 20.918 1.00 92.44 94 LEU A O 1
ATOM 713 N N . ASP A 1 95 ? -20.255 -8.980 21.080 1.00 92.81 95 ASP A N 1
ATOM 714 C CA . ASP A 1 95 ? -20.535 -9.008 19.639 1.00 92.81 95 ASP A CA 1
ATOM 715 C C . ASP A 1 95 ? -19.956 -7.793 18.888 1.00 92.81 95 ASP A C 1
ATOM 717 O O . ASP A 1 95 ? -19.736 -7.844 17.676 1.00 92.81 95 ASP A O 1
ATOM 721 N N . ILE A 1 96 ? -19.691 -6.680 19.584 1.00 93.88 96 ILE A N 1
ATOM 722 C CA . ILE A 1 96 ? -19.122 -5.477 18.966 1.00 93.88 96 ILE A CA 1
ATOM 723 C C . ILE A 1 96 ? -17.610 -5.647 18.811 1.00 93.88 96 ILE A C 1
ATOM 725 O O . ILE A 1 96 ? -16.843 -5.477 19.767 1.00 93.88 96 ILE A O 1
ATOM 729 N N . ASN A 1 97 ? -17.160 -5.903 17.585 1.00 91.25 97 ASN A N 1
ATOM 730 C CA . ASN A 1 97 ? -15.740 -5.976 17.272 1.00 91.25 97 ASN A CA 1
ATOM 731 C C . ASN A 1 97 ? -15.175 -4.593 16.905 1.00 91.25 97 ASN A C 1
ATOM 733 O O . ASN A 1 97 ? -15.595 -3.985 15.926 1.00 91.25 97 ASN A O 1
ATOM 737 N N . ILE A 1 98 ? -14.231 -4.088 17.703 1.00 94.75 98 ILE A N 1
ATOM 738 C CA . ILE A 1 98 ? -13.546 -2.812 17.459 1.00 94.75 98 ILE A CA 1
ATOM 739 C C . ILE A 1 98 ? -12.047 -3.088 17.489 1.00 94.75 98 ILE A C 1
ATOM 741 O O . ILE A 1 98 ? -11.571 -3.660 18.474 1.00 94.75 98 ILE A O 1
ATOM 745 N N . PRO A 1 99 ? -11.286 -2.646 16.475 1.00 95.94 99 PRO A N 1
ATOM 746 C CA . PRO A 1 99 ? -9.838 -2.713 16.522 1.00 95.94 99 PRO A CA 1
ATOM 747 C C . PRO A 1 99 ? -9.266 -2.077 17.787 1.00 95.94 99 PRO A C 1
ATOM 749 O O . PRO A 1 99 ? -9.606 -0.949 18.149 1.00 95.94 99 PRO A O 1
ATOM 752 N N . GLN A 1 100 ? -8.316 -2.764 18.412 1.00 94.31 100 GLN A N 1
ATOM 753 C CA . GLN A 1 100 ? -7.534 -2.223 19.523 1.00 94.31 100 GLN A CA 1
ATOM 754 C C . GLN A 1 100 ? -6.690 -1.029 19.065 1.00 94.31 100 GLN A C 1
ATOM 756 O O . GLN A 1 100 ? -6.511 -0.052 19.794 1.00 94.31 100 GLN A O 1
ATOM 761 N N . SER A 1 101 ? -6.165 -1.114 17.843 1.00 94.75 101 SER A N 1
ATOM 762 C CA . SER A 1 101 ? -5.426 -0.045 17.182 1.00 94.75 101 SER A CA 1
ATOM 763 C C . SER A 1 101 ? -5.468 -0.215 15.666 1.00 94.75 101 SER A C 1
ATOM 765 O O . SER A 1 101 ? -5.679 -1.320 15.165 1.00 94.75 101 SER A O 1
ATOM 767 N N . ILE A 1 102 ? -5.238 0.888 14.954 1.00 97.44 102 ILE A N 1
ATOM 768 C CA . ILE A 1 102 ? -5.012 0.929 13.507 1.00 97.44 102 ILE A CA 1
ATOM 769 C C . ILE A 1 102 ? -3.683 1.636 13.286 1.00 97.44 102 ILE A C 1
ATOM 771 O O . ILE A 1 102 ? -3.364 2.601 13.984 1.00 97.44 102 ILE A O 1
ATOM 775 N N . TYR A 1 103 ? -2.901 1.153 12.332 1.00 96.56 103 TYR A N 1
ATOM 776 C CA . TYR A 1 103 ? -1.601 1.720 12.008 1.00 96.56 103 TYR A CA 1
ATOM 777 C C . TYR A 1 103 ? -1.227 1.427 10.555 1.00 96.56 103 TYR A C 1
ATOM 779 O O . TYR A 1 103 ? -1.765 0.520 9.917 1.00 96.56 103 TYR A O 1
ATOM 787 N N . VAL A 1 104 ? -0.283 2.204 10.024 1.00 97.31 104 VAL A N 1
ATOM 788 C CA . VAL A 1 104 ? 0.311 1.936 8.711 1.00 97.31 104 VAL A CA 1
ATOM 789 C C . VAL A 1 104 ? 1.337 0.820 8.887 1.00 97.31 104 VAL A C 1
ATOM 791 O O . VAL A 1 104 ? 2.351 1.015 9.554 1.00 97.31 104 VAL A O 1
ATOM 794 N N . SER A 1 105 ? 1.058 -0.361 8.344 1.00 96.31 105 SER A N 1
ATOM 795 C CA . SER A 1 105 ? 1.927 -1.532 8.489 1.00 96.31 105 SER A CA 1
ATOM 796 C C . SER A 1 105 ? 3.002 -1.622 7.415 1.00 96.31 105 SER A C 1
ATOM 798 O O . SER A 1 105 ? 4.062 -2.181 7.671 1.00 96.31 105 SER A O 1
ATOM 800 N N . GLU A 1 106 ? 2.720 -1.100 6.224 1.00 96.12 106 GLU A N 1
ATOM 801 C CA . GLU A 1 106 ? 3.649 -1.028 5.097 1.00 96.12 106 GLU A CA 1
ATOM 802 C C . GLU A 1 106 ? 3.405 0.286 4.361 1.00 96.12 106 GLU A C 1
ATOM 804 O O . GLU A 1 106 ? 2.269 0.762 4.283 1.00 96.12 106 GLU A O 1
ATOM 809 N N . SER A 1 107 ? 4.464 0.891 3.826 1.00 95.75 107 SER A N 1
ATOM 810 C CA . SER A 1 107 ? 4.319 2.078 2.991 1.00 95.75 107 SER A CA 1
ATOM 811 C C . SER A 1 107 ? 5.477 2.243 2.024 1.00 95.75 107 SER A C 1
ATOM 813 O O . SER A 1 107 ? 6.607 1.863 2.324 1.00 95.75 107 SER A O 1
ATOM 815 N N . LEU A 1 108 ? 5.172 2.858 0.889 1.00 95.94 108 LEU A N 1
ATOM 816 C CA . LEU A 1 108 ? 6.116 3.282 -0.130 1.00 95.94 108 LEU A CA 1
ATOM 817 C C . LEU A 1 108 ? 5.718 4.689 -0.572 1.00 95.94 108 LEU A C 1
ATOM 819 O O . LEU A 1 108 ? 4.532 4.970 -0.742 1.00 95.94 108 LEU A O 1
ATOM 823 N N . ALA A 1 109 ? 6.681 5.587 -0.738 1.00 95.62 109 ALA A N 1
ATOM 824 C CA . ALA A 1 109 ? 6.401 6.971 -1.102 1.00 95.62 109 ALA A CA 1
ATOM 825 C C . ALA A 1 109 ? 7.162 7.360 -2.367 1.00 95.62 109 ALA A C 1
ATOM 827 O O . ALA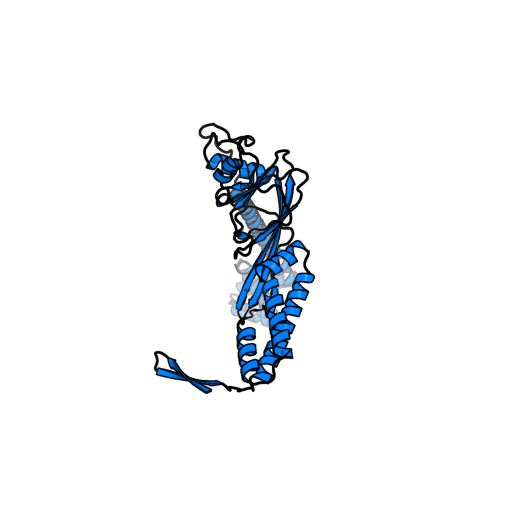 A 1 109 ? 8.379 7.191 -2.432 1.00 95.62 109 ALA A O 1
ATOM 828 N N . ASN A 1 110 ? 6.433 7.918 -3.336 1.00 93.38 110 ASN A N 1
ATOM 829 C CA . ASN A 1 110 ? 6.954 8.556 -4.546 1.00 93.38 110 ASN A CA 1
ATOM 830 C C . ASN A 1 110 ? 8.053 7.751 -5.265 1.00 93.38 110 ASN A C 1
ATOM 832 O O . ASN A 1 110 ? 9.100 8.288 -5.627 1.00 93.38 110 ASN A O 1
ATOM 836 N N . SER A 1 111 ? 7.833 6.449 -5.428 1.00 94.81 111 SER A N 1
ATOM 837 C CA . SER A 1 111 ? 8.755 5.565 -6.142 1.00 94.81 111 SER A CA 1
ATOM 838 C C . SER A 1 111 ? 8.396 5.506 -7.624 1.00 94.81 111 SER A C 1
ATOM 840 O O . SER A 1 111 ? 7.212 5.587 -7.944 1.00 94.81 111 SER A O 1
ATOM 842 N N . PRO A 1 112 ? 9.364 5.383 -8.546 1.00 93.75 112 PRO A N 1
ATOM 843 C CA . PRO A 1 112 ? 9.057 5.105 -9.945 1.00 93.75 112 PRO A CA 1
ATOM 844 C C . PRO A 1 112 ? 8.227 3.826 -10.064 1.00 93.75 112 PRO A C 1
ATOM 846 O O . PRO A 1 112 ? 8.516 2.844 -9.380 1.00 93.75 112 PRO A O 1
ATOM 849 N N . PHE A 1 113 ? 7.201 3.849 -10.906 1.00 93.12 113 PHE A N 1
ATOM 850 C CA . PHE A 1 113 ? 6.339 2.695 -11.118 1.00 93.12 113 PHE A CA 1
ATOM 851 C C . PHE A 1 113 ? 6.741 1.934 -12.378 1.00 93.12 113 PHE A C 1
ATOM 853 O O . PHE A 1 113 ? 7.042 2.526 -13.415 1.00 93.12 113 PHE A O 1
ATOM 860 N N . TYR A 1 114 ? 6.711 0.612 -12.277 1.00 90.62 114 TYR A N 1
ATOM 861 C CA . TYR A 1 114 ? 6.887 -0.315 -13.384 1.00 90.62 114 TYR A CA 1
ATOM 862 C C . TYR A 1 114 ? 5.889 -1.452 -13.182 1.00 90.62 114 TYR A C 1
ATOM 864 O O . TYR A 1 114 ? 5.649 -1.863 -12.048 1.00 90.62 114 TYR A O 1
ATOM 872 N N . PHE A 1 115 ? 5.314 -1.947 -14.271 1.00 91.44 115 PHE A N 1
ATOM 873 C CA . PHE A 1 115 ? 4.495 -3.158 -14.275 1.00 91.44 115 PHE A CA 1
ATOM 874 C C . PHE A 1 115 ? 5.284 -4.313 -14.902 1.00 91.44 115 PHE A C 1
ATOM 876 O O . PHE A 1 115 ? 6.394 -4.093 -15.399 1.00 91.44 115 PHE A O 1
ATOM 883 N N . GLU A 1 116 ? 4.738 -5.530 -14.850 1.00 90.19 116 GLU A N 1
ATOM 884 C CA . GLU A 1 116 ? 5.271 -6.722 -15.531 1.00 90.19 116 GLU A CA 1
ATOM 885 C C . GLU A 1 116 ? 4.484 -7.029 -16.818 1.00 90.19 116 GLU A C 1
ATOM 887 O O . GLU A 1 116 ? 3.285 -6.765 -16.889 1.00 90.19 116 GLU A O 1
ATOM 892 N N . GLU A 1 117 ? 5.139 -7.634 -17.817 1.00 89.88 117 GLU A N 1
ATOM 893 C CA . GLU A 1 117 ? 4.520 -8.026 -19.098 1.00 89.88 117 GLU A CA 1
ATOM 894 C C . GLU A 1 117 ? 3.339 -8.966 -18.879 1.00 89.88 117 GLU A C 1
ATOM 896 O O . GLU A 1 117 ? 2.317 -8.867 -19.554 1.00 89.88 117 GLU A O 1
ATOM 901 N N . SER A 1 118 ? 3.447 -9.805 -17.848 1.00 90.06 118 SER A N 1
ATOM 902 C CA . SER A 1 118 ? 2.405 -10.718 -17.384 1.00 90.06 118 SER A CA 1
ATOM 903 C C . SER A 1 118 ? 1.106 -10.019 -16.955 1.00 90.06 118 SER A C 1
ATOM 905 O O . SER A 1 118 ? 0.072 -10.680 -16.871 1.00 90.06 118 SER A O 1
ATOM 907 N N . LYS A 1 119 ? 1.149 -8.710 -16.664 1.00 90.75 119 LYS A N 1
ATOM 908 C CA . LYS A 1 119 ? -0.001 -7.900 -16.234 1.00 90.75 119 LYS A CA 1
ATOM 909 C C . LYS A 1 119 ? -0.720 -7.217 -17.391 1.00 9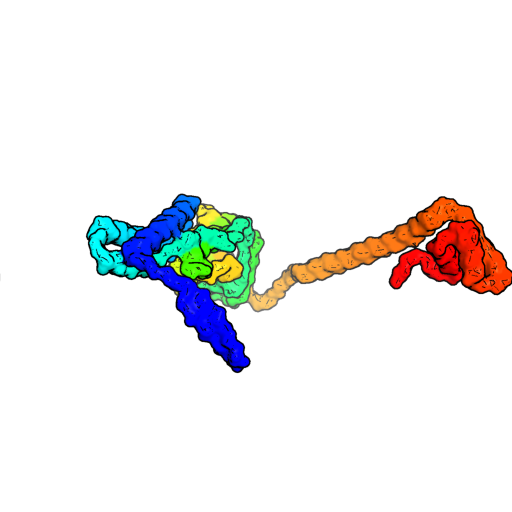0.75 119 LYS A C 1
ATOM 911 O O . LYS A 1 119 ? -1.782 -6.651 -17.164 1.00 90.75 119 LYS A O 1
ATOM 916 N N . ILE A 1 120 ? -0.160 -7.228 -18.602 1.00 92.69 120 ILE A N 1
ATOM 917 C CA . ILE A 1 120 ? -0.807 -6.594 -19.751 1.00 92.69 120 ILE A CA 1
ATOM 918 C C . ILE A 1 120 ? -1.947 -7.484 -20.238 1.00 92.69 120 ILE A C 1
ATOM 920 O O . ILE A 1 120 ? -1.732 -8.515 -20.878 1.00 92.69 120 ILE A O 1
ATOM 924 N N . ASP A 1 121 ? -3.171 -7.026 -20.001 1.00 90.88 121 ASP A N 1
ATOM 925 C CA . ASP A 1 121 ? -4.371 -7.615 -20.578 1.00 90.88 121 ASP A CA 1
ATOM 926 C C . ASP A 1 121 ? -4.804 -6.836 -21.829 1.00 90.88 121 ASP A C 1
ATOM 928 O O . ASP A 1 121 ? -5.438 -5.780 -21.764 1.00 90.88 121 ASP A O 1
ATOM 932 N N . LEU A 1 122 ? -4.469 -7.374 -23.004 1.00 91.25 122 LEU A N 1
ATOM 933 C CA . LEU A 1 122 ? -4.870 -6.782 -24.283 1.00 91.25 122 LEU A CA 1
ATOM 934 C C . LEU A 1 122 ? -6.387 -6.839 -24.507 1.00 91.25 122 LEU A C 1
ATOM 936 O O . LEU A 1 122 ? -6.927 -5.971 -25.189 1.00 91.25 122 LEU A O 1
ATOM 940 N N . SER A 1 123 ? -7.085 -7.821 -23.929 1.00 89.44 123 SER A N 1
ATOM 941 C CA . SER A 1 123 ? -8.540 -7.931 -24.077 1.00 89.44 123 SER A CA 1
ATOM 942 C C . SER A 1 123 ? -9.256 -6.806 -23.330 1.00 89.44 123 SER A C 1
ATOM 944 O O . SER A 1 123 ? -10.186 -6.201 -23.867 1.00 89.44 123 SER A O 1
ATOM 946 N N . ALA A 1 124 ? -8.742 -6.420 -22.157 1.00 89.75 124 ALA A N 1
ATOM 947 C CA . ALA A 1 124 ? -9.218 -5.249 -21.426 1.00 89.75 124 ALA A CA 1
ATOM 948 C C . ALA A 1 124 ? -9.086 -3.961 -22.259 1.00 89.75 124 ALA A C 1
ATOM 950 O O . ALA A 1 124 ? -9.992 -3.125 -22.263 1.00 89.75 124 ALA A O 1
ATOM 951 N N . LEU A 1 125 ? -7.993 -3.810 -23.016 1.00 88.94 125 LEU A N 1
ATOM 952 C CA . LEU A 1 125 ? -7.801 -2.671 -23.917 1.00 88.94 125 LEU A CA 1
ATOM 953 C C . LEU A 1 125 ? -8.798 -2.677 -25.084 1.00 88.94 125 LEU A C 1
ATOM 955 O O . LEU A 1 125 ? -9.388 -1.632 -25.384 1.00 88.94 125 LEU A O 1
ATOM 959 N N . GLU A 1 126 ? -9.017 -3.816 -25.741 1.00 88.81 126 GLU A N 1
ATOM 960 C CA . GLU A 1 126 ? -10.001 -3.936 -26.829 1.00 88.81 126 GLU A CA 1
ATOM 961 C C . GLU A 1 126 ? -11.417 -3.588 -26.330 1.00 88.81 126 GLU A C 1
ATOM 963 O O . GLU A 1 126 ? -12.134 -2.802 -26.956 1.00 88.81 126 GLU A O 1
ATOM 968 N N . GLU A 1 127 ? -11.802 -4.075 -25.144 1.00 87.31 127 GLU A N 1
ATOM 969 C CA . GLU A 1 127 ? -13.109 -3.801 -24.529 1.00 87.31 127 GLU A CA 1
ATOM 970 C C . GLU A 1 127 ? -13.334 -2.324 -24.163 1.00 87.31 127 GLU A C 1
ATOM 972 O O . GLU A 1 127 ? -14.482 -1.857 -24.081 1.00 87.31 127 GLU A O 1
ATOM 977 N N . LEU A 1 128 ? -12.252 -1.572 -23.949 1.00 83.25 128 LEU A N 1
ATOM 978 C CA . LEU A 1 128 ? -12.288 -0.130 -23.698 1.00 83.25 128 LEU A CA 1
ATOM 979 C C . LEU A 1 128 ? -12.406 0.706 -24.976 1.00 83.25 128 LEU A C 1
ATOM 981 O O . LEU A 1 128 ? -12.589 1.924 -24.881 1.00 83.25 128 LEU A O 1
ATOM 985 N N . GLY A 1 129 ? -12.392 0.056 -26.143 1.00 79.69 129 GLY A N 1
ATOM 986 C CA . GLY A 1 129 ? -12.503 0.699 -27.447 1.00 79.69 129 GLY A CA 1
ATOM 987 C C . GLY A 1 129 ? -11.194 1.323 -27.911 1.00 79.69 129 GLY A C 1
ATOM 988 O O . GLY A 1 129 ? -11.229 2.318 -28.622 1.00 79.69 129 GLY A O 1
ATOM 989 N N . SER A 1 130 ? -10.056 0.764 -27.496 1.00 82.19 130 SER A N 1
ATOM 990 C CA . SER A 1 130 ? -8.725 1.261 -27.868 1.00 82.19 130 SER A CA 1
ATOM 991 C C . SER A 1 130 ? -8.273 0.870 -29.286 1.00 82.19 130 SER A C 1
ATOM 993 O O . SER A 1 130 ? -7.125 1.110 -29.652 1.00 82.19 130 SER A O 1
ATOM 995 N N . GLY A 1 131 ? -9.148 0.241 -30.072 1.00 83.81 131 GLY A N 1
ATOM 996 C CA . GLY A 1 131 ? -8.832 -0.323 -31.383 1.00 83.81 131 GLY A CA 1
ATOM 997 C C . GLY A 1 131 ? -8.800 -1.851 -31.368 1.00 83.81 131 GLY A C 1
ATOM 998 O O . GLY A 1 131 ? -9.097 -2.490 -30.359 1.00 83.81 131 GLY A O 1
ATOM 999 N N . THR A 1 132 ? -8.472 -2.438 -32.517 1.00 78.88 132 THR A N 1
ATOM 1000 C CA . THR A 1 132 ? -8.369 -3.892 -32.711 1.00 78.88 132 THR A CA 1
ATOM 1001 C C . THR A 1 132 ? -6.941 -4.283 -33.038 1.00 78.88 132 THR A C 1
ATOM 1003 O O . THR A 1 132 ? -6.285 -3.607 -33.831 1.00 78.88 132 THR A O 1
ATOM 1006 N N . LYS A 1 133 ? -6.473 -5.406 -32.489 1.00 80.19 133 LYS A N 1
ATOM 1007 C CA . LYS A 1 133 ? -5.139 -5.915 -32.812 1.00 80.19 133 LYS A CA 1
ATOM 1008 C C . LYS A 1 133 ? -5.082 -6.505 -34.228 1.00 80.19 133 LYS A C 1
ATOM 1010 O O . LYS A 1 133 ? -5.866 -7.387 -34.574 1.00 80.19 133 LYS A O 1
ATOM 1015 N N . GLU A 1 134 ? -4.107 -6.079 -35.027 1.00 80.19 134 GLU A N 1
ATOM 1016 C CA . GLU A 1 134 ? -3.825 -6.678 -36.348 1.00 80.19 134 GLU A CA 1
ATOM 1017 C C . GLU A 1 134 ? -2.636 -7.664 -36.317 1.00 80.19 134 GLU A C 1
ATOM 1019 O O . GLU A 1 134 ? -2.403 -8.406 -37.271 1.00 80.19 134 GLU A O 1
ATOM 1024 N N . GLY A 1 135 ? -1.897 -7.699 -35.202 1.00 81.69 135 GLY A N 1
ATOM 1025 C CA . GLY A 1 135 ? -0.692 -8.507 -34.978 1.00 81.69 135 GLY A CA 1
ATOM 1026 C C . GLY A 1 135 ? -0.823 -9.552 -33.862 1.00 81.69 135 GLY A C 1
ATOM 1027 O O . GLY A 1 135 ? -1.912 -9.864 -33.366 1.00 81.69 135 GLY A O 1
ATOM 1028 N N . THR A 1 136 ? 0.316 -10.123 -33.464 1.00 86.44 136 THR A N 1
ATOM 1029 C CA . THR A 1 136 ? 0.393 -11.085 -32.352 1.00 86.44 136 THR A CA 1
ATOM 1030 C C . THR A 1 136 ? 0.384 -10.377 -30.998 1.00 86.44 136 THR A C 1
ATOM 1032 O O . THR A 1 136 ? 0.785 -9.222 -30.890 1.00 86.44 136 THR A O 1
ATOM 1035 N N . ASN A 1 137 ? -0.048 -11.077 -29.946 1.00 87.62 137 ASN A N 1
ATOM 1036 C CA . ASN A 1 137 ? -0.100 -10.501 -28.600 1.00 87.62 137 ASN A CA 1
ATOM 1037 C C . ASN A 1 137 ? 1.290 -10.067 -28.101 1.00 87.62 137 ASN A C 1
ATOM 1039 O O . ASN A 1 137 ? 1.406 -9.008 -27.497 1.00 87.62 137 ASN A O 1
ATOM 1043 N N . GLU A 1 138 ? 2.331 -10.848 -28.402 1.00 89.44 138 GLU A N 1
ATOM 1044 C CA . GLU A 1 138 ? 3.723 -10.555 -28.033 1.00 89.44 138 GLU A CA 1
ATOM 1045 C C . GLU A 1 138 ? 4.187 -9.215 -28.615 1.00 89.44 138 GLU A C 1
ATOM 1047 O O . GLU A 1 138 ? 4.663 -8.354 -27.885 1.00 89.44 138 GLU A O 1
ATOM 1052 N N . GLN A 1 139 ? 3.914 -8.966 -29.899 1.00 89.62 139 GLN A N 1
ATOM 1053 C CA . GLN A 1 139 ? 4.299 -7.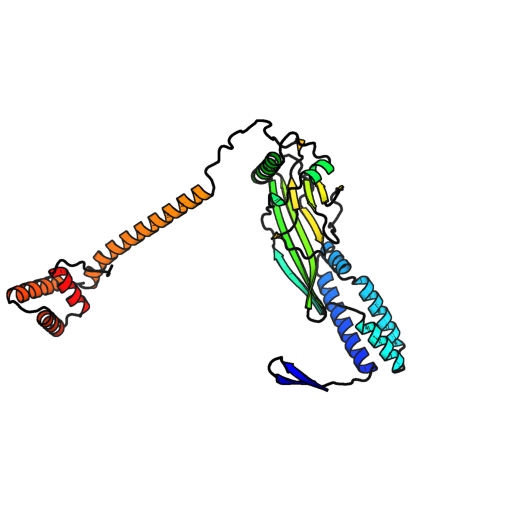705 -30.537 1.00 89.62 139 GLN A CA 1
ATOM 1054 C C . GLN A 1 139 ? 3.609 -6.478 -29.916 1.00 89.62 139 GLN A C 1
ATOM 1056 O O . GLN A 1 139 ? 4.203 -5.404 -29.858 1.00 89.62 139 GLN A O 1
ATOM 1061 N N . TYR A 1 140 ? 2.359 -6.616 -29.461 1.00 91.88 140 TYR A N 1
ATOM 1062 C CA . TYR A 1 140 ? 1.659 -5.531 -28.768 1.00 91.88 140 TYR A CA 1
ATOM 1063 C C . TYR A 1 140 ? 2.186 -5.328 -27.349 1.00 91.88 140 TYR A C 1
ATOM 1065 O O . TYR A 1 140 ? 2.365 -4.187 -26.938 1.00 91.88 140 TYR A O 1
ATOM 1073 N N . VAL A 1 141 ? 2.473 -6.406 -26.618 1.00 92.88 141 VAL A N 1
ATOM 1074 C CA . VAL A 1 141 ? 3.105 -6.343 -25.292 1.00 92.88 141 VAL A CA 1
ATOM 1075 C C . VAL A 1 141 ? 4.445 -5.607 -25.373 1.00 92.88 141 VAL A C 1
ATOM 1077 O O . VAL A 1 141 ? 4.650 -4.638 -24.639 1.00 92.88 141 VAL A O 1
ATOM 1080 N N . ASP A 1 142 ? 5.296 -5.974 -26.333 1.00 90.94 142 ASP A N 1
ATOM 1081 C CA . ASP A 1 142 ? 6.585 -5.320 -26.574 1.00 90.94 142 ASP A CA 1
ATOM 1082 C C . ASP A 1 142 ? 6.423 -3.840 -26.938 1.00 90.94 142 ASP A C 1
ATOM 1084 O O . ASP A 1 142 ? 7.139 -2.981 -26.418 1.00 90.94 142 ASP A O 1
ATOM 1088 N N . ALA A 1 143 ? 5.463 -3.516 -27.811 1.00 92.06 143 ALA A N 1
ATOM 1089 C CA . ALA A 1 143 ? 5.197 -2.141 -28.222 1.00 92.06 143 ALA A CA 1
ATOM 1090 C C . ALA A 1 143 ? 4.706 -1.271 -27.051 1.00 92.06 143 ALA A C 1
ATOM 1092 O O . ALA A 1 143 ? 5.158 -0.134 -26.904 1.00 92.06 143 ALA A O 1
ATOM 1093 N N . ILE A 1 144 ? 3.838 -1.811 -26.187 1.00 94.00 144 ILE A N 1
ATOM 1094 C CA . ILE A 1 144 ? 3.370 -1.143 -24.961 1.00 94.00 144 ILE A CA 1
ATOM 1095 C C . ILE A 1 144 ? 4.548 -0.867 -24.032 1.00 94.00 144 ILE A C 1
ATOM 1097 O O . ILE A 1 144 ? 4.696 0.250 -23.536 1.00 94.00 144 ILE A O 1
ATOM 1101 N N . TYR A 1 145 ? 5.416 -1.858 -23.827 1.00 91.56 145 TYR A N 1
ATOM 1102 C CA . TYR A 1 145 ? 6.610 -1.698 -23.004 1.00 91.56 145 TYR A CA 1
ATOM 1103 C C . TYR A 1 145 ? 7.569 -0.661 -23.559 1.00 91.56 145 TYR A C 1
ATOM 1105 O O . TYR A 1 145 ? 8.073 0.184 -22.812 1.00 91.56 145 TYR A O 1
ATOM 1113 N N . TYR A 1 146 ? 7.839 -0.724 -24.859 1.00 90.69 146 TYR A N 1
ATOM 1114 C CA . TYR A 1 146 ? 8.719 0.217 -25.525 1.00 90.69 146 TYR A CA 1
ATOM 1115 C C . TYR A 1 146 ? 8.187 1.643 -25.382 1.00 90.69 146 TYR A C 1
ATOM 1117 O O . TYR A 1 146 ? 8.927 2.518 -24.932 1.00 90.69 146 TYR A O 1
ATOM 1125 N N . TRP A 1 147 ? 6.907 1.866 -25.684 1.00 92.69 147 TRP A N 1
ATOM 1126 C CA . TRP A 1 147 ? 6.264 3.164 -25.496 1.00 92.69 147 TRP A CA 1
ATOM 1127 C C . TRP A 1 147 ? 6.353 3.622 -24.037 1.00 92.69 147 TRP A C 1
ATOM 1129 O O . TRP A 1 147 ? 6.848 4.714 -23.766 1.00 92.69 147 TRP A O 1
ATOM 1139 N N . TYR A 1 148 ? 5.973 2.772 -23.078 1.00 92.94 148 TYR A N 1
ATOM 1140 C CA . TYR A 1 148 ? 5.955 3.141 -21.662 1.00 92.94 148 TYR A CA 1
ATOM 1141 C C . TYR A 1 148 ? 7.331 3.618 -21.186 1.00 92.94 148 TYR A C 1
ATOM 1143 O O . TYR A 1 148 ? 7.434 4.650 -20.534 1.00 92.94 148 TYR A O 1
ATOM 1151 N N . ASN A 1 149 ? 8.402 2.911 -21.557 1.00 90.38 149 ASN A N 1
ATOM 1152 C CA . ASN A 1 149 ? 9.759 3.246 -21.120 1.00 90.38 149 ASN A CA 1
ATOM 1153 C C . ASN A 1 149 ? 10.351 4.498 -21.794 1.00 90.38 149 ASN A C 1
ATOM 1155 O O . ASN A 1 149 ? 11.271 5.096 -21.233 1.00 90.38 149 ASN A O 1
ATOM 1159 N N . ASN A 1 150 ? 9.882 4.880 -22.985 1.00 90.38 150 ASN A N 1
ATOM 1160 C CA . ASN A 1 150 ? 10.430 6.020 -23.730 1.00 90.38 150 ASN A CA 1
ATOM 1161 C C . ASN A 1 150 ? 9.585 7.293 -23.577 1.00 90.38 150 ASN A C 1
ATOM 1163 O O . ASN A 1 150 ? 10.133 8.395 -23.510 1.00 90.38 150 ASN A O 1
ATOM 1167 N N . ASP A 1 151 ? 8.267 7.140 -23.467 1.00 91.25 151 ASP A N 1
ATOM 1168 C CA . ASP A 1 151 ? 7.303 8.219 -23.676 1.00 91.25 151 ASP A CA 1
ATOM 1169 C C . ASP A 1 151 ? 6.441 8.529 -22.444 1.00 91.25 151 ASP A C 1
ATOM 1171 O O . ASP A 1 151 ? 5.713 9.530 -22.424 1.00 91.25 151 ASP A O 1
ATOM 1175 N N . PHE A 1 152 ? 6.537 7.715 -21.389 1.00 92.38 152 PHE A N 1
ATOM 1176 C CA . PHE A 1 152 ? 5.720 7.865 -20.194 1.00 92.38 152 PHE A CA 1
ATOM 1177 C C . PHE A 1 152 ? 6.543 7.745 -18.909 1.00 92.38 152 PHE A C 1
ATOM 1179 O O . PHE A 1 152 ? 7.413 6.898 -18.754 1.00 92.38 152 PHE A O 1
ATOM 1186 N N . GLU A 1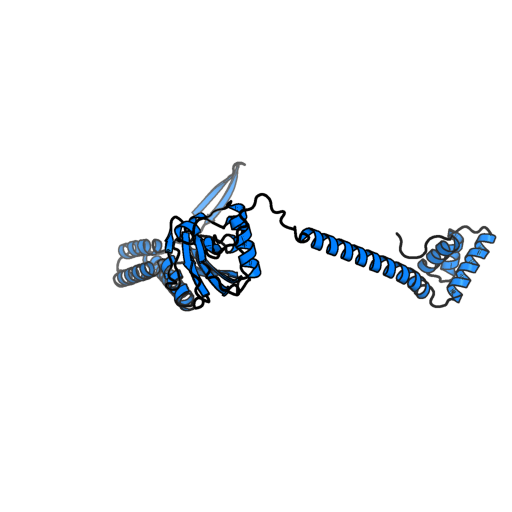 153 ? 6.261 8.611 -17.944 1.00 93.06 153 GLU A N 1
ATOM 1187 C CA . GLU A 1 153 ? 6.805 8.504 -16.596 1.00 93.06 153 GLU A CA 1
ATOM 1188 C C . GLU A 1 153 ? 5.654 8.403 -15.607 1.00 93.06 153 GLU A C 1
ATOM 1190 O O . GLU A 1 153 ? 4.703 9.189 -15.655 1.00 93.06 153 GLU A O 1
ATOM 1195 N N . SER A 1 154 ? 5.760 7.474 -14.661 1.00 94.44 154 SER A N 1
ATOM 1196 C CA . SER A 1 154 ? 4.822 7.422 -13.551 1.00 94.44 154 SER A CA 1
ATOM 1197 C C . SER A 1 154 ? 5.501 7.169 -12.217 1.00 94.44 154 SER A C 1
ATOM 1199 O O . SER A 1 154 ? 6.548 6.522 -12.115 1.00 94.44 154 SER A O 1
ATOM 1201 N N . THR A 1 155 ? 4.905 7.750 -11.182 1.00 96.31 155 THR A N 1
ATOM 1202 C CA . THR A 1 155 ? 5.308 7.563 -9.794 1.00 96.31 155 THR A CA 1
ATOM 1203 C C . THR A 1 155 ? 4.186 6.900 -9.025 1.00 96.31 155 THR A C 1
ATOM 1205 O O . THR A 1 155 ? 3.014 6.994 -9.381 1.00 96.31 155 THR A O 1
ATOM 1208 N N . PHE A 1 156 ? 4.549 6.230 -7.947 1.00 95.62 156 PHE A N 1
ATOM 1209 C CA . PHE A 1 156 ? 3.644 5.430 -7.160 1.00 95.62 156 PHE A CA 1
ATOM 1210 C C . PHE A 1 156 ? 3.922 5.606 -5.671 1.00 95.62 156 PHE A C 1
ATOM 1212 O O . PHE A 1 156 ? 5.069 5.653 -5.217 1.00 95.62 156 PHE A O 1
ATOM 1219 N N . SER A 1 157 ? 2.846 5.733 -4.905 1.00 97.12 157 SER A N 1
ATOM 1220 C CA . SER A 1 157 ? 2.859 5.680 -3.449 1.00 97.12 157 SER A CA 1
ATOM 1221 C C . SER A 1 157 ? 1.834 4.662 -2.973 1.00 97.12 157 SER A C 1
ATOM 1223 O O . SER A 1 157 ? 0.765 4.521 -3.557 1.00 97.12 157 SER A O 1
ATOM 1225 N N . TYR A 1 158 ? 2.156 3.981 -1.884 1.00 97.00 158 TYR A N 1
ATOM 1226 C CA . TYR A 1 158 ? 1.346 2.921 -1.309 1.00 97.00 158 TYR A CA 1
ATOM 1227 C C . TYR A 1 158 ? 1.325 3.029 0.207 1.00 97.00 158 TYR A C 1
ATOM 1229 O O . TYR A 1 158 ? 2.339 3.346 0.836 1.00 97.00 158 TYR A O 1
ATOM 1237 N N . LYS A 1 159 ? 0.169 2.737 0.800 1.00 97.56 159 LYS A N 1
ATOM 1238 C CA . LYS A 1 159 ? 0.023 2.525 2.239 1.00 97.56 159 LYS A CA 1
ATOM 1239 C C . LYS A 1 159 ? -0.904 1.350 2.506 1.00 97.56 159 LYS A C 1
ATOM 1241 O O . LYS A 1 159 ? -2.049 1.356 2.058 1.00 97.56 159 LYS A O 1
ATOM 1246 N N . LYS A 1 160 ? -0.422 0.413 3.320 1.00 98.06 160 LYS A N 1
ATOM 1247 C CA . LYS A 1 160 ? -1.216 -0.654 3.927 1.00 98.06 160 LYS A CA 1
ATOM 1248 C C . LYS A 1 160 ? -1.595 -0.270 5.339 1.00 98.06 160 LYS A C 1
ATOM 1250 O O . LYS A 1 160 ? -0.721 -0.037 6.178 1.00 98.06 160 LYS A O 1
ATOM 1255 N N . TYR A 1 161 ? -2.886 -0.238 5.609 1.00 98.00 161 TYR A N 1
ATOM 1256 C CA . TYR A 1 161 ? -3.436 -0.048 6.937 1.00 98.00 161 TYR A CA 1
ATOM 1257 C C . TYR A 1 161 ? -3.802 -1.407 7.516 1.00 98.00 161 TYR A C 1
ATOM 1259 O O . TYR A 1 161 ? -4.596 -2.147 6.938 1.00 98.00 161 TYR A O 1
ATOM 1267 N N . SER A 1 162 ? -3.223 -1.722 8.671 1.00 97.75 162 SER A N 1
ATOM 1268 C CA . SER A 1 162 ? -3.567 -2.913 9.444 1.00 97.75 162 SER A CA 1
ATOM 1269 C C . SER A 1 162 ? -4.224 -2.521 10.760 1.00 97.75 162 SER A C 1
ATOM 1271 O O . SER A 1 162 ? -3.978 -1.438 11.298 1.00 97.75 162 SER A O 1
ATOM 1273 N N . ALA A 1 163 ? -5.020 -3.438 11.292 1.00 97.12 163 ALA A N 1
ATOM 1274 C CA . ALA A 1 163 ? -5.618 -3.352 12.611 1.00 97.12 163 ALA A CA 1
ATOM 1275 C C . ALA A 1 163 ? -5.167 -4.520 13.490 1.00 97.12 163 ALA A C 1
ATOM 1277 O O . ALA A 1 163 ? -4.904 -5.611 12.985 1.00 97.12 163 ALA A O 1
ATOM 1278 N N . TYR A 1 164 ? -5.120 -4.289 14.802 1.00 96.00 164 TYR A N 1
ATOM 1279 C CA . TYR A 1 164 ? -5.111 -5.374 15.783 1.00 96.00 164 TYR A CA 1
ATOM 1280 C C . TYR A 1 164 ? -6.538 -5.649 16.243 1.00 96.00 164 TYR A C 1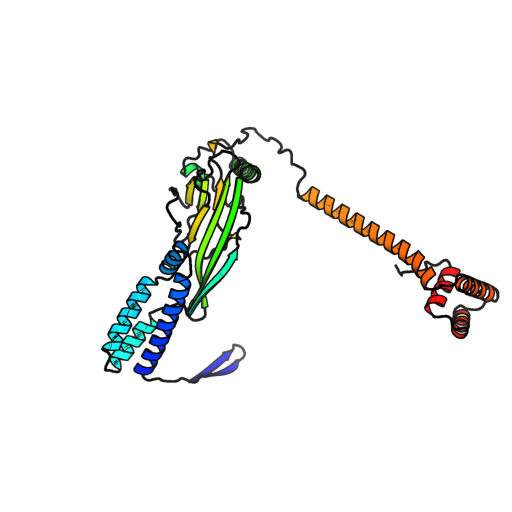
ATOM 1282 O O . TYR A 1 164 ? -7.156 -4.788 16.872 1.00 96.00 164 TYR A O 1
ATOM 1290 N N . ILE A 1 165 ? -7.049 -6.832 15.921 1.00 91.38 165 ILE A N 1
ATOM 1291 C CA . ILE A 1 165 ? -8.387 -7.305 16.276 1.00 91.38 165 ILE A CA 1
ATOM 1292 C C . ILE A 1 165 ? -8.204 -8.620 17.028 1.00 91.38 165 ILE A C 1
ATOM 1294 O O . ILE A 1 165 ? -7.565 -9.529 16.513 1.00 91.38 165 ILE A O 1
ATOM 1298 N N . ASP A 1 166 ? -8.688 -8.691 18.269 1.00 86.50 166 ASP A N 1
ATOM 1299 C CA . ASP A 1 166 ? -8.583 -9.883 19.128 1.00 86.50 166 ASP A CA 1
ATOM 1300 C C . ASP A 1 166 ? -7.157 -10.465 19.255 1.00 86.50 166 ASP A C 1
ATOM 1302 O O . ASP A 1 166 ? -6.954 -11.663 19.426 1.00 86.50 166 ASP A O 1
ATOM 1306 N N . GLY A 1 167 ? -6.143 -9.592 19.208 1.00 85.75 167 GLY A N 1
ATOM 1307 C CA . GLY A 1 167 ? -4.728 -9.967 19.290 1.00 85.75 167 GLY A CA 1
ATOM 1308 C C . GLY A 1 167 ? -4.092 -10.385 17.959 1.00 85.75 167 GLY A C 1
ATOM 1309 O O . GLY A 1 167 ? -2.879 -10.592 17.913 1.00 85.75 167 GLY A O 1
ATOM 1310 N N . GLU A 1 168 ? -4.860 -10.443 16.873 1.00 92.25 168 GLU A N 1
ATOM 1311 C CA . GLU A 1 168 ? -4.371 -10.752 15.533 1.00 92.25 168 GLU A CA 1
ATOM 1312 C C . GLU A 1 168 ? -4.203 -9.491 14.686 1.00 92.25 168 GLU A C 1
ATOM 1314 O O . GLU A 1 168 ? -4.971 -8.532 14.780 1.00 92.25 168 GLU A O 1
ATOM 1319 N N . LYS A 1 169 ? -3.172 -9.494 13.836 1.00 94.94 169 LYS A N 1
ATOM 1320 C CA . LYS A 1 169 ? -2.958 -8.445 12.839 1.00 94.94 169 LYS A CA 1
ATOM 1321 C C . LYS A 1 169 ? -3.779 -8.774 11.594 1.00 94.94 169 LYS A C 1
ATOM 1323 O O . LYS A 1 169 ? -3.525 -9.790 10.955 1.00 94.94 169 LYS A O 1
ATOM 1328 N N . VAL A 1 170 ? -4.671 -7.869 11.205 1.00 95.50 170 VAL A N 1
ATOM 1329 C CA . VAL A 1 170 ? -5.550 -8.020 10.036 1.00 95.50 170 VAL A CA 1
ATOM 1330 C C . VAL A 1 170 ? -5.334 -6.862 9.059 1.00 95.50 170 VAL A C 1
ATOM 1332 O O . VAL A 1 170 ? -5.195 -5.711 9.483 1.00 95.50 170 VAL A O 1
ATOM 1335 N N . ASN A 1 171 ? -5.290 -7.154 7.753 1.00 96.44 171 ASN A N 1
ATOM 1336 C CA . ASN A 1 171 ? -5.304 -6.124 6.712 1.00 96.44 171 ASN A CA 1
ATOM 1337 C C . ASN A 1 171 ? -6.678 -5.445 6.667 1.00 96.44 171 ASN A C 1
ATOM 1339 O O . ASN A 1 171 ? -7.696 -6.126 6.618 1.00 96.44 171 ASN A O 1
ATOM 1343 N N . VAL A 1 172 ? -6.703 -4.114 6.661 1.00 97.19 172 VAL A N 1
ATOM 1344 C CA . VAL A 1 172 ? -7.952 -3.340 6.641 1.00 97.19 172 VAL A CA 1
ATOM 1345 C C . VAL A 1 172 ? -8.139 -2.639 5.307 1.00 97.19 172 VAL A C 1
ATOM 1347 O O . VAL A 1 172 ? -9.227 -2.657 4.742 1.00 97.19 172 VAL A O 1
ATOM 1350 N N . LEU A 1 173 ? -7.094 -1.967 4.825 1.00 98.19 173 LEU A N 1
ATOM 1351 C CA . LEU A 1 173 ? -7.191 -1.128 3.639 1.00 98.19 173 LEU A CA 1
ATOM 1352 C C . LEU A 1 173 ? -5.823 -0.950 2.995 1.00 98.19 173 LEU A C 1
ATOM 1354 O O . LEU A 1 173 ? -4.859 -0.574 3.662 1.00 98.19 173 LEU A O 1
ATOM 1358 N N . ASN A 1 174 ? -5.776 -1.111 1.682 1.00 98.00 174 ASN A N 1
ATOM 1359 C CA . ASN A 1 174 ? -4.655 -0.716 0.848 1.00 98.00 174 ASN A CA 1
ATOM 1360 C C . ASN A 1 174 ? -5.028 0.543 0.077 1.00 98.00 174 ASN A C 1
ATOM 1362 O O . ASN A 1 174 ? -6.116 0.623 -0.492 1.00 98.00 174 ASN A O 1
ATOM 1366 N N . VAL A 1 175 ? -4.141 1.535 0.081 1.00 98.00 175 VAL A N 1
ATOM 1367 C CA . VAL A 1 175 ? -4.323 2.794 -0.645 1.00 98.00 175 VAL A CA 1
ATOM 1368 C C . VAL A 1 175 ? -3.149 3.014 -1.582 1.00 98.00 175 VAL A C 1
ATOM 1370 O O . VAL A 1 175 ? -1.992 2.908 -1.170 1.00 98.00 175 VAL A O 1
ATOM 1373 N N . PHE A 1 176 ? -3.470 3.354 -2.823 1.00 97.44 176 PHE A N 1
ATOM 1374 C CA . PHE A 1 176 ? -2.542 3.532 -3.925 1.00 97.44 176 PHE A CA 1
ATOM 1375 C C . PHE A 1 176 ? -2.688 4.940 -4.503 1.00 97.44 176 PHE A C 1
ATOM 1377 O O . PHE A 1 176 ? -3.799 5.405 -4.756 1.00 97.44 176 PHE A O 1
ATOM 1384 N N . GLU A 1 177 ? -1.566 5.622 -4.722 1.00 97.38 177 GLU A N 1
ATOM 1385 C CA . GLU A 1 177 ? -1.512 6.887 -5.456 1.00 97.38 177 GLU A CA 1
ATOM 1386 C C . GLU A 1 177 ? -0.572 6.750 -6.645 1.00 97.38 177 GLU A C 1
ATOM 1388 O O . GLU A 1 177 ? 0.608 6.463 -6.463 1.00 97.38 177 GLU A O 1
ATOM 1393 N N . MET A 1 178 ? -1.077 7.015 -7.846 1.00 96.75 178 MET A N 1
ATOM 1394 C CA . MET A 1 178 ? -0.308 6.986 -9.086 1.00 96.75 178 MET A CA 1
ATOM 1395 C C . MET A 1 178 ? -0.213 8.390 -9.667 1.00 96.75 178 MET A C 1
ATOM 1397 O O . MET A 1 178 ? -1.235 9.011 -9.959 1.00 96.75 178 MET A O 1
ATOM 1401 N N . GLY A 1 179 ? 1.006 8.905 -9.796 1.00 96.44 179 GLY A N 1
ATOM 1402 C CA . GLY A 1 179 ? 1.316 10.166 -10.462 1.00 96.44 179 GLY A CA 1
ATOM 1403 C C . GLY A 1 179 ? 1.747 9.929 -11.905 1.00 96.44 179 GLY A C 1
ATOM 1404 O O . GLY A 1 179 ? 2.435 8.952 -12.183 1.00 96.44 179 GLY A O 1
ATOM 1405 N N . PHE A 1 180 ? 1.373 10.829 -12.814 1.00 95.00 180 PHE A N 1
ATOM 1406 C CA . PHE A 1 180 ? 1.611 10.660 -14.250 1.00 95.00 180 PHE A CA 1
ATOM 1407 C C . PHE A 1 180 ? 2.288 11.873 -14.876 1.00 95.00 180 PHE A C 1
ATOM 1409 O O . PHE A 1 180 ? 1.895 13.022 -14.643 1.00 95.00 180 PHE A O 1
ATOM 1416 N N . ASN A 1 181 ? 3.262 11.598 -15.737 1.00 91.12 181 ASN A N 1
ATOM 1417 C CA . ASN A 1 181 ? 3.920 12.567 -16.591 1.00 91.12 181 ASN A CA 1
ATOM 1418 C C . ASN A 1 181 ? 4.044 11.995 -18.010 1.00 91.12 181 ASN A C 1
ATOM 1420 O O . ASN A 1 181 ? 4.927 11.195 -18.313 1.00 91.12 181 ASN A O 1
ATOM 1424 N N . ASN A 1 182 ? 3.119 12.407 -18.873 1.00 87.62 182 ASN A N 1
ATOM 1425 C CA . ASN A 1 182 ? 3.073 11.989 -20.265 1.00 87.62 182 ASN A CA 1
ATOM 1426 C C . ASN A 1 182 ? 3.981 12.876 -21.124 1.00 87.62 182 ASN A C 1
ATOM 1428 O O . ASN A 1 182 ? 3.765 14.088 -21.196 1.00 87.62 182 ASN A O 1
ATOM 1432 N N . LYS A 1 183 ? 4.977 12.276 -21.779 1.00 84.00 183 LYS A N 1
ATOM 1433 C CA . LYS A 1 183 ? 5.888 12.967 -22.702 1.00 84.00 183 LYS A CA 1
ATOM 1434 C C . LYS A 1 183 ? 5.544 12.698 -24.170 1.00 84.00 183 LYS A C 1
ATOM 1436 O O . LYS A 1 183 ? 5.923 13.495 -25.022 1.00 84.00 183 LYS A O 1
ATOM 1441 N N . GLY A 1 184 ? 4.832 11.603 -24.446 1.00 71.31 184 GLY A N 1
ATOM 1442 C CA . GLY A 1 184 ? 4.618 11.039 -25.782 1.00 71.31 184 GLY A CA 1
ATOM 1443 C C . GLY A 1 184 ? 3.450 11.591 -26.588 1.00 71.31 184 GLY A C 1
ATOM 1444 O O . GLY A 1 184 ? 3.232 11.137 -27.705 1.00 71.31 184 GLY A O 1
ATOM 1445 N N . GLY A 1 185 ? 2.658 12.520 -26.053 1.00 80.69 185 GLY A N 1
ATOM 1446 C CA . GLY A 1 185 ? 1.523 13.135 -26.761 1.00 80.69 185 GLY A CA 1
ATOM 1447 C C . GLY A 1 185 ? 0.313 12.219 -27.022 1.00 80.69 185 GLY A C 1
ATOM 1448 O O . GLY A 1 185 ? -0.779 12.735 -27.246 1.00 80.69 185 GLY A O 1
ATOM 1449 N N . LEU A 1 186 ? 0.470 10.893 -26.949 1.00 88.75 186 LEU A N 1
ATOM 1450 C CA . LEU A 1 186 ? -0.627 9.916 -26.972 1.00 88.75 186 LEU A CA 1
ATOM 1451 C C . LEU A 1 186 ? -1.418 9.959 -25.667 1.00 88.75 186 LEU A C 1
ATOM 1453 O O . LEU A 1 186 ? -0.831 10.198 -24.618 1.00 88.75 186 LEU A O 1
ATOM 1457 N N . VAL A 1 187 ? -2.724 9.688 -25.700 1.00 90.31 187 VAL A N 1
ATOM 1458 C CA . VAL A 1 187 ? -3.554 9.629 -24.486 1.00 90.31 187 VAL A CA 1
ATOM 1459 C C . VAL A 1 187 ? -3.552 8.198 -23.940 1.00 90.31 187 VAL A C 1
ATOM 1461 O O . VAL A 1 187 ? -4.118 7.313 -24.580 1.00 90.31 187 VAL A O 1
ATOM 1464 N N . PRO A 1 188 ? -2.940 7.935 -22.772 1.00 93.50 188 PRO A N 1
ATOM 1465 C CA . PRO A 1 188 ? -2.866 6.588 -22.242 1.00 93.50 188 PRO A CA 1
ATOM 1466 C C . PRO A 1 188 ? -4.063 6.211 -21.384 1.00 93.50 188 PRO A C 1
ATOM 1468 O O . PRO A 1 188 ? -4.799 7.056 -20.878 1.00 93.50 188 PRO A O 1
ATOM 1471 N N . TYR A 1 189 ? -4.201 4.914 -21.166 1.00 94.12 189 TYR A N 1
ATOM 1472 C CA . TYR A 1 189 ? -5.146 4.290 -20.264 1.00 94.12 189 TYR A CA 1
ATOM 1473 C C . TYR A 1 189 ? -4.400 3.694 -19.072 1.00 94.12 189 TYR A C 1
ATOM 1475 O O . TYR A 1 189 ? -3.400 2.999 -19.241 1.00 94.12 189 TYR A O 1
ATOM 1483 N N . LEU A 1 190 ? -4.908 3.948 -17.867 1.00 95.62 190 LEU A N 1
ATOM 1484 C CA . LEU A 1 190 ? -4.614 3.150 -16.684 1.00 95.62 190 LEU A CA 1
ATOM 1485 C C . LEU A 1 190 ? -5.620 2.004 -16.631 1.00 95.62 190 LEU A C 1
ATOM 1487 O O . LEU A 1 190 ? -6.825 2.260 -16.589 1.00 95.62 190 LEU A O 1
ATOM 1491 N N . ILE A 1 191 ? -5.128 0.772 -16.594 1.00 95.62 191 ILE A N 1
ATOM 1492 C CA . ILE A 1 191 ? -5.953 -0.425 -16.447 1.00 95.62 191 ILE A CA 1
ATOM 1493 C C . ILE A 1 191 ? -5.663 -1.036 -15.088 1.00 95.62 191 ILE A C 1
ATOM 1495 O O . ILE A 1 191 ? -4.516 -1.376 -14.813 1.00 95.62 191 ILE A O 1
ATOM 1499 N N . VAL A 1 192 ? -6.693 -1.148 -14.251 1.00 95.56 192 VAL A N 1
ATOM 1500 C CA . VAL A 1 192 ? -6.643 -1.799 -12.937 1.00 95.56 192 VAL A CA 1
ATOM 1501 C C . VAL A 1 192 ? -7.551 -3.021 -13.003 1.00 95.56 192 VAL A C 1
ATOM 1503 O O . VAL A 1 192 ? -8.733 -2.860 -13.315 1.00 95.56 192 VAL A O 1
ATOM 1506 N N . ASP A 1 193 ? -7.048 -4.216 -12.707 1.00 93.31 193 ASP A N 1
ATOM 1507 C CA . ASP A 1 193 ? -7.920 -5.394 -12.603 1.00 93.31 193 ASP A CA 1
ATOM 1508 C C . ASP A 1 193 ? -8.945 -5.212 -11.473 1.00 93.31 193 ASP A C 1
ATOM 1510 O O . ASP A 1 193 ? -8.796 -4.360 -10.591 1.00 93.31 193 ASP A O 1
ATOM 1514 N N . ASP A 1 194 ? -10.019 -5.998 -11.497 1.00 91.38 194 ASP A N 1
ATOM 1515 C CA . ASP A 1 194 ? -11.035 -5.940 -10.451 1.00 91.38 194 ASP A CA 1
ATOM 1516 C C . ASP A 1 194 ? -10.425 -6.323 -9.094 1.00 91.38 194 ASP A C 1
ATOM 1518 O O . ASP A 1 194 ? -9.822 -7.385 -8.923 1.00 91.38 194 ASP A O 1
ATOM 1522 N N . LEU A 1 195 ? -10.577 -5.422 -8.126 1.00 95.00 195 LEU A N 1
ATOM 1523 C CA . LEU A 1 195 ? -10.062 -5.569 -6.769 1.00 95.00 195 LEU A CA 1
ATOM 1524 C C . LEU A 1 195 ? -11.224 -5.496 -5.784 1.00 95.00 195 LEU A C 1
ATOM 1526 O O . LEU A 1 195 ? -12.175 -4.727 -5.962 1.00 95.00 195 LEU A O 1
ATOM 1530 N N . GLU A 1 196 ? -11.127 -6.256 -4.695 1.00 95.50 196 GLU A N 1
ATOM 1531 C CA . GLU A 1 196 ? -12.178 -6.283 -3.679 1.00 95.50 196 GLU A CA 1
ATOM 1532 C C . GLU A 1 196 ? -12.429 -4.877 -3.106 1.00 95.50 196 GLU A C 1
ATOM 1534 O O . GLU A 1 196 ? -11.512 -4.209 -2.618 1.00 95.50 196 GLU A O 1
ATOM 1539 N N . ASN A 1 197 ? -13.678 -4.409 -3.169 1.00 95.50 197 ASN A N 1
ATOM 1540 C CA . ASN A 1 197 ? -14.077 -3.076 -2.708 1.00 95.50 197 ASN A CA 1
ATOM 1541 C C . ASN A 1 197 ? -13.239 -1.928 -3.311 1.00 95.50 197 ASN A C 1
ATOM 1543 O O . ASN A 1 197 ? -12.962 -0.939 -2.628 1.00 95.50 197 ASN A O 1
ATOM 1547 N N . LEU A 1 198 ? -12.845 -2.045 -4.587 1.00 96.62 198 LEU A N 1
ATOM 1548 C CA . LEU A 1 198 ? -12.130 -0.991 -5.310 1.00 96.62 198 LEU A CA 1
ATOM 1549 C C . LEU A 1 198 ? -12.905 0.335 -5.289 1.00 96.62 198 LEU A C 1
ATOM 1551 O O . LEU A 1 198 ? -14.039 0.425 -5.774 1.00 96.62 198 LEU A O 1
ATOM 1555 N N . LYS A 1 199 ? -12.266 1.386 -4.772 1.00 96.88 199 LYS A N 1
ATOM 1556 C CA . LYS A 1 199 ? -12.834 2.734 -4.670 1.00 96.88 199 LYS A CA 1
ATOM 1557 C C . LYS A 1 199 ? -11.823 3.782 -5.124 1.00 96.88 199 LYS A C 1
ATOM 1559 O O . LYS A 1 199 ? -10.677 3.750 -4.697 1.00 96.88 199 LYS A O 1
ATOM 1564 N N . PHE A 1 200 ? -12.261 4.745 -5.928 1.00 97.31 200 PHE A N 1
ATOM 1565 C CA . PHE A 1 200 ? -11.453 5.892 -6.362 1.00 97.31 200 PHE A CA 1
ATOM 1566 C C . PHE A 1 200 ? -11.753 7.135 -5.511 1.00 97.31 200 PHE A C 1
ATOM 1568 O O . PHE A 1 200 ? -12.848 7.251 -4.951 1.00 97.31 200 PHE A O 1
ATOM 1575 N N . ASP A 1 201 ? -10.792 8.060 -5.389 1.00 97.31 201 ASP A N 1
ATOM 1576 C CA . ASP A 1 201 ? -10.957 9.276 -4.567 1.00 97.31 201 ASP A CA 1
ATOM 1577 C C . ASP A 1 201 ? -12.024 10.250 -5.083 1.00 97.31 201 ASP A C 1
ATOM 1579 O O . ASP A 1 201 ? -12.636 10.992 -4.312 1.00 97.31 201 ASP A O 1
ATOM 1583 N N . LYS A 1 202 ? -12.273 10.205 -6.387 1.00 95.56 202 LYS A N 1
ATOM 1584 C CA . LYS A 1 202 ? -13.275 10.941 -7.145 1.00 95.56 202 LYS A CA 1
ATOM 1585 C C . LYS A 1 202 ? -13.541 10.170 -8.432 1.00 95.56 202 LYS A C 1
ATOM 1587 O O . LYS A 1 202 ? -12.895 9.162 -8.690 1.00 95.56 202 LYS A O 1
ATOM 1592 N N . SER A 1 203 ? -14.458 10.669 -9.256 1.00 95.12 203 SER A N 1
ATOM 1593 C CA . SER A 1 203 ? -14.633 10.105 -10.591 1.00 95.12 203 SER A CA 1
ATOM 1594 C C . SER A 1 203 ? -13.561 10.617 -11.551 1.00 95.12 203 SER A C 1
ATOM 1596 O O . SER A 1 203 ? -13.414 11.824 -11.766 1.00 95.12 203 SER A O 1
ATOM 1598 N N . TYR A 1 204 ? -12.843 9.674 -12.141 1.00 94.69 204 TYR A N 1
ATOM 1599 C CA . TYR A 1 204 ? -11.857 9.859 -13.196 1.00 94.69 204 TYR A CA 1
ATOM 1600 C C . TYR A 1 204 ? -12.390 9.500 -14.592 1.00 94.69 204 TYR A C 1
ATOM 1602 O O . TYR A 1 204 ? -11.646 9.571 -15.567 1.00 94.69 204 TYR A O 1
ATOM 1610 N N . GLY A 1 205 ? -13.674 9.147 -14.715 1.00 92.50 205 GLY A N 1
ATOM 1611 C CA . GLY A 1 205 ? -14.247 8.645 -15.969 1.00 92.50 205 GLY A CA 1
ATOM 1612 C C . GLY A 1 205 ? -14.010 7.147 -16.153 1.00 92.50 205 GLY A C 1
ATOM 1613 O O . GLY A 1 205 ? -13.809 6.677 -17.271 1.00 92.50 205 GLY A O 1
ATOM 1614 N N . GLU A 1 206 ? -14.011 6.420 -15.040 1.00 93.31 206 GLU A N 1
ATOM 1615 C CA . GLU A 1 206 ? -13.776 4.989 -14.951 1.00 93.31 206 GLU A CA 1
ATOM 1616 C C . GLU A 1 206 ? -14.789 4.206 -15.792 1.00 93.31 206 GLU A C 1
ATOM 1618 O O . GLU A 1 206 ? -16.005 4.360 -15.647 1.00 93.31 206 GLU A O 1
ATOM 1623 N N . LYS A 1 207 ? -14.292 3.313 -16.647 1.00 92.44 207 LYS A N 1
ATOM 1624 C CA . LYS A 1 207 ? -15.109 2.387 -17.432 1.00 92.44 207 LYS A CA 1
ATOM 1625 C C . LYS A 1 207 ? -14.884 0.977 -16.904 1.00 92.44 207 LYS A C 1
ATOM 1627 O O . LYS A 1 207 ? -13.813 0.409 -17.098 1.00 92.44 207 LYS A O 1
ATOM 1632 N N . LYS A 1 208 ? -15.899 0.412 -16.245 1.00 89.25 208 LYS A N 1
ATOM 1633 C CA . LYS A 1 208 ? -15.880 -0.995 -15.823 1.00 89.25 208 LYS A CA 1
ATOM 1634 C C . LYS A 1 208 ? -16.139 -1.905 -17.021 1.00 89.25 208 LYS A C 1
ATOM 1636 O O . LYS A 1 208 ? -17.119 -1.704 -17.745 1.00 89.25 208 LYS A O 1
ATOM 1641 N N . LYS A 1 209 ? -15.265 -2.887 -17.205 1.00 84.56 209 LYS A N 1
ATOM 1642 C CA . LYS A 1 209 ? -15.292 -3.913 -18.252 1.00 84.56 209 LYS A CA 1
ATOM 1643 C C . LYS A 1 209 ? -14.992 -5.276 -17.629 1.00 84.56 209 LYS A C 1
ATOM 1645 O O . LYS A 1 209 ? -14.843 -5.350 -16.411 1.00 84.56 209 LYS A O 1
ATOM 1650 N N . SER A 1 210 ? -15.067 -6.363 -18.396 1.00 79.81 210 SER A N 1
ATOM 1651 C CA . SER A 1 210 ? -15.090 -7.712 -17.819 1.00 79.81 210 SER A CA 1
ATOM 1652 C C . SER A 1 210 ? -13.790 -8.019 -17.062 1.00 79.81 210 SER A C 1
ATOM 1654 O O . SER A 1 210 ? -12.798 -8.398 -17.666 1.00 79.81 210 SER A O 1
ATOM 1656 N N . GLY A 1 211 ? -13.803 -7.865 -15.733 1.00 86.88 211 GLY A N 1
ATOM 1657 C CA . GLY A 1 211 ? -12.654 -8.134 -14.861 1.00 86.88 211 GLY A CA 1
ATOM 1658 C C . GLY A 1 211 ? -11.669 -6.974 -14.676 1.00 86.88 211 GLY A C 1
ATOM 1659 O O . GLY A 1 211 ? -10.665 -7.168 -14.000 1.00 86.88 211 GLY A O 1
ATOM 1660 N N . SER A 1 212 ? -11.939 -5.780 -15.217 1.00 93.06 212 SER A N 1
ATOM 1661 C CA . SER A 1 212 ? -11.039 -4.625 -15.087 1.00 93.06 212 SER A CA 1
ATOM 1662 C C . SER A 1 212 ? -11.756 -3.270 -15.130 1.00 93.06 212 SER A C 1
ATOM 1664 O O . SER A 1 212 ? -12.916 -3.127 -15.537 1.00 93.06 212 SER A O 1
ATOM 1666 N N . VAL A 1 213 ? -11.047 -2.239 -14.680 1.00 94.81 213 VAL A N 1
ATOM 1667 C CA . VAL A 1 213 ? -11.447 -0.836 -14.724 1.00 94.81 213 VAL A CA 1
ATOM 1668 C C . VAL A 1 213 ? -10.421 -0.055 -15.533 1.00 94.81 213 VAL A C 1
ATOM 1670 O O . VAL A 1 213 ? -9.252 0.027 -15.161 1.00 94.81 213 VAL A O 1
ATOM 1673 N N . GLY A 1 214 ? -10.878 0.556 -16.625 1.00 94.50 214 GLY A N 1
ATOM 1674 C CA . GLY A 1 214 ? -10.065 1.437 -17.458 1.00 94.50 214 GLY A CA 1
ATOM 1675 C C . GLY A 1 214 ? -10.301 2.911 -17.158 1.00 94.50 214 GLY A C 1
ATOM 1676 O O . GLY A 1 214 ? -11.448 3.343 -17.009 1.00 94.50 214 GLY A O 1
ATOM 1677 N N . ILE A 1 215 ? -9.226 3.698 -17.118 1.00 95.00 215 ILE A N 1
ATOM 1678 C CA . ILE A 1 215 ? -9.261 5.150 -16.913 1.00 95.00 215 ILE A CA 1
ATOM 1679 C C . ILE A 1 215 ? -8.385 5.832 -17.956 1.00 95.00 215 ILE A C 1
ATOM 1681 O O . ILE A 1 215 ? -7.191 5.577 -18.033 1.00 95.00 215 ILE A O 1
ATOM 1685 N N . GLU A 1 216 ? -8.967 6.740 -18.731 1.00 93.31 216 GLU A N 1
ATOM 1686 C CA . GLU A 1 216 ? -8.241 7.548 -19.712 1.00 93.31 216 GLU A CA 1
ATOM 1687 C C . GLU A 1 216 ? -7.468 8.685 -19.008 1.00 93.31 216 GLU A C 1
ATOM 1689 O O . GLU A 1 216 ? -8.054 9.566 -18.369 1.00 93.31 216 GLU A O 1
ATOM 1694 N N . ILE A 1 217 ? -6.140 8.685 -19.121 1.00 93.19 217 ILE A N 1
ATOM 1695 C CA . ILE A 1 217 ? -5.227 9.642 -18.488 1.00 93.19 217 ILE A CA 1
ATOM 1696 C C . ILE A 1 217 ? -5.080 10.878 -19.385 1.00 93.19 217 ILE A C 1
ATOM 1698 O O . ILE A 1 217 ? -4.086 11.081 -20.080 1.00 93.19 217 ILE A O 1
ATOM 1702 N N . LYS A 1 218 ? -6.093 11.742 -19.363 1.00 87.88 218 LYS A N 1
ATOM 1703 C CA . LYS A 1 218 ? -6.051 13.043 -20.054 1.00 87.88 218 LYS A CA 1
ATOM 1704 C C . LYS A 1 218 ? -5.000 13.959 -19.427 1.00 87.88 218 LYS A C 1
ATOM 1706 O O . LYS A 1 218 ? -4.688 13.824 -18.247 1.00 87.88 218 LYS A O 1
ATOM 1711 N N . ASP A 1 219 ? -4.546 14.981 -20.152 1.00 81.94 219 ASP A N 1
ATOM 1712 C CA . ASP A 1 219 ? -3.519 15.922 -19.666 1.00 81.94 219 ASP A CA 1
ATOM 1713 C C . ASP A 1 219 ? -3.839 16.580 -18.314 1.00 81.94 219 ASP A C 1
ATOM 1715 O O . ASP A 1 219 ? -2.926 16.900 -17.544 1.00 81.94 219 ASP A O 1
ATOM 1719 N N . SER A 1 220 ? -5.126 16.761 -18.002 1.00 81.94 220 SER A N 1
ATOM 1720 C CA . SER A 1 220 ? -5.610 17.292 -16.723 1.00 81.94 220 SER A CA 1
ATOM 1721 C C . SER A 1 220 ? -5.466 16.318 -15.545 1.00 81.94 220 SER A C 1
ATOM 1723 O O . SER A 1 220 ? -5.505 16.738 -14.388 1.00 81.94 220 SER A O 1
ATOM 1725 N N . VAL A 1 221 ? -5.322 15.018 -15.807 1.00 88.56 221 VAL A N 1
ATOM 1726 C CA . VAL A 1 221 ? -5.214 13.961 -14.796 1.00 88.56 221 VAL A CA 1
ATOM 1727 C C . VAL A 1 221 ? -3.741 13.719 -14.484 1.00 88.56 221 VAL A C 1
ATOM 1729 O O . VAL A 1 221 ? -3.068 12.909 -15.106 1.00 88.56 221 VAL A O 1
ATOM 1732 N N . LYS A 1 222 ? -3.221 14.437 -13.485 1.00 92.75 222 LYS A N 1
ATOM 1733 C CA . LYS A 1 222 ? -1.832 14.259 -13.019 1.00 92.75 222 LYS A CA 1
ATOM 1734 C C . LYS A 1 222 ? -1.671 13.193 -11.941 1.00 92.75 222 LYS A C 1
ATOM 1736 O O . LYS A 1 222 ? -0.551 12.769 -11.672 1.00 92.75 222 LYS A O 1
ATOM 1741 N N . LYS A 1 223 ? -2.772 12.803 -11.294 1.00 95.75 223 LYS A N 1
ATOM 1742 C CA . LYS A 1 223 ? -2.767 11.838 -10.197 1.00 95.75 223 LYS A CA 1
ATOM 1743 C C . LYS A 1 223 ? -4.089 11.086 -10.087 1.00 95.75 223 LYS A C 1
ATOM 1745 O O . LYS A 1 223 ? -5.143 11.731 -10.053 1.00 95.75 223 LYS A O 1
ATOM 1750 N N . ILE A 1 224 ? -4.012 9.764 -9.958 1.00 97.38 224 ILE A N 1
ATOM 1751 C CA . ILE A 1 224 ? -5.130 8.879 -9.610 1.00 97.38 224 ILE A CA 1
ATOM 1752 C C . ILE A 1 224 ? -4.887 8.289 -8.220 1.00 97.38 224 ILE A C 1
ATOM 1754 O O . ILE A 1 224 ? -3.789 7.815 -7.936 1.00 97.38 224 ILE A O 1
ATOM 1758 N N . ILE A 1 225 ? -5.895 8.344 -7.348 1.00 97.62 225 ILE A N 1
ATOM 1759 C CA . ILE A 1 225 ? -5.862 7.721 -6.021 1.00 97.62 225 ILE A CA 1
ATOM 1760 C C . ILE A 1 225 ? -7.000 6.709 -5.921 1.00 97.62 225 ILE A C 1
ATOM 1762 O O . ILE A 1 225 ? -8.145 7.025 -6.254 1.00 97.62 225 ILE A O 1
ATOM 1766 N N . PHE A 1 226 ? -6.692 5.512 -5.427 1.00 97.62 226 PHE A N 1
ATOM 1767 C CA . PHE A 1 226 ? -7.681 4.466 -5.191 1.00 97.62 226 PHE A CA 1
ATOM 1768 C C . PHE A 1 226 ? -7.340 3.595 -3.983 1.00 97.62 226 PHE A C 1
ATOM 1770 O O . PHE A 1 226 ? -6.226 3.629 -3.460 1.00 97.62 226 PHE A O 1
ATOM 1777 N N . SER A 1 227 ? -8.322 2.835 -3.510 1.00 97.88 227 SER A N 1
ATOM 1778 C CA . SER A 1 227 ? -8.198 1.933 -2.372 1.00 97.88 227 SER A CA 1
ATOM 1779 C C . SER A 1 227 ? -8.929 0.609 -2.596 1.00 97.88 227 SER A C 1
ATOM 1781 O O . SER A 1 227 ? -9.816 0.519 -3.441 1.00 97.88 227 SER A O 1
ATOM 1783 N N . THR A 1 228 ? -8.531 -0.422 -1.851 1.00 98.06 228 THR A N 1
ATOM 1784 C CA . THR A 1 228 ? -9.117 -1.775 -1.861 1.00 98.06 228 THR A CA 1
ATOM 1785 C C . THR A 1 228 ? -8.952 -2.424 -0.486 1.00 98.06 228 THR A C 1
ATOM 1787 O O . THR A 1 228 ? -8.018 -2.096 0.251 1.00 98.06 228 THR A O 1
ATOM 1790 N N . THR A 1 229 ? -9.846 -3.346 -0.125 1.00 97.75 229 THR A N 1
ATOM 1791 C CA . THR A 1 229 ? -9.718 -4.173 1.091 1.00 97.75 229 THR A CA 1
ATOM 1792 C C . THR A 1 229 ? -8.975 -5.483 0.839 1.00 97.75 229 THR A C 1
ATOM 1794 O O . THR A 1 229 ? -8.575 -6.146 1.795 1.00 97.75 229 THR A O 1
ATOM 1797 N N . GLN A 1 230 ? -8.750 -5.842 -0.428 1.00 96.94 230 GLN A N 1
ATOM 1798 C CA . GLN A 1 230 ? -8.023 -7.048 -0.806 1.00 96.94 230 GLN A CA 1
ATOM 1799 C C . GLN A 1 230 ? -6.617 -7.022 -0.211 1.00 96.94 230 GLN A C 1
ATOM 1801 O O . GLN A 1 230 ? -5.933 -6.000 -0.290 1.00 96.94 230 GLN A O 1
ATOM 1806 N N . ASP A 1 231 ? -6.165 -8.136 0.368 1.00 95.00 231 ASP A N 1
ATOM 1807 C CA . ASP A 1 231 ? -4.807 -8.250 0.906 1.00 95.00 231 ASP A CA 1
ATOM 1808 C C . ASP A 1 231 ? -3.782 -8.391 -0.225 1.00 95.00 231 ASP A C 1
ATOM 1810 O O . ASP A 1 231 ? -3.417 -9.490 -0.643 1.00 95.00 231 ASP A O 1
ATOM 1814 N N . ILE A 1 232 ? -3.354 -7.247 -0.758 1.00 92.94 232 ILE A N 1
ATOM 1815 C CA . ILE A 1 232 ? -2.405 -7.160 -1.861 1.00 92.94 232 ILE A CA 1
ATOM 1816 C C . ILE A 1 232 ? -1.330 -6.115 -1.568 1.00 92.94 232 ILE A C 1
ATOM 1818 O O . ILE A 1 232 ? -1.617 -4.987 -1.169 1.00 92.94 232 ILE A O 1
ATOM 1822 N N . GLY A 1 233 ? -0.073 -6.519 -1.746 1.00 87.75 233 GLY A N 1
ATOM 1823 C CA . GLY A 1 233 ? 1.078 -5.623 -1.679 1.00 87.75 233 GLY A CA 1
ATOM 1824 C C . GLY A 1 233 ? 1.308 -4.896 -3.002 1.00 87.75 233 GLY A C 1
ATOM 1825 O O . GLY A 1 233 ? 0.856 -5.351 -4.051 1.00 87.75 233 GLY A O 1
ATOM 1826 N N . PHE A 1 234 ? 2.066 -3.799 -2.964 1.00 87.12 234 PHE A N 1
ATOM 1827 C CA . PHE A 1 234 ? 2.373 -3.015 -4.165 1.00 87.12 234 PHE A CA 1
ATOM 1828 C C . PHE A 1 234 ? 3.077 -3.814 -5.272 1.00 87.12 234 PHE A C 1
ATOM 1830 O O . PHE A 1 234 ? 2.804 -3.574 -6.440 1.00 87.12 234 PHE A O 1
ATOM 1837 N N . GLU A 1 235 ? 3.909 -4.792 -4.908 1.00 89.25 235 GLU A N 1
ATOM 1838 C CA . GLU A 1 235 ? 4.639 -5.652 -5.856 1.00 89.25 235 GLU A CA 1
ATOM 1839 C C . GLU A 1 235 ? 3.709 -6.512 -6.721 1.00 89.25 235 GLU A C 1
ATOM 1841 O O . GLU A 1 235 ? 4.063 -6.919 -7.820 1.00 89.25 235 GLU A O 1
ATOM 1846 N N . ASN A 1 236 ? 2.509 -6.811 -6.218 1.00 90.56 236 ASN A N 1
ATOM 1847 C CA . ASN A 1 236 ? 1.561 -7.701 -6.884 1.00 90.56 236 ASN A CA 1
ATOM 1848 C C . ASN A 1 236 ? 0.387 -6.951 -7.514 1.00 90.56 236 ASN A C 1
ATOM 1850 O O . ASN A 1 236 ? -0.503 -7.604 -8.061 1.00 90.56 236 ASN A O 1
ATOM 1854 N N . LEU A 1 237 ? 0.368 -5.617 -7.425 1.00 92.81 237 LEU A N 1
ATOM 1855 C CA . LEU A 1 237 ? -0.734 -4.784 -7.889 1.00 92.81 237 LEU A CA 1
ATOM 1856 C C . LEU A 1 237 ? -1.000 -5.043 -9.385 1.00 92.81 237 LEU A C 1
ATOM 1858 O O . LEU A 1 237 ? -0.120 -4.785 -10.209 1.00 92.81 237 LEU A O 1
ATOM 1862 N N . PRO A 1 238 ? -2.186 -5.560 -9.756 1.00 93.75 238 PRO A N 1
ATOM 1863 C CA . PRO A 1 238 ? -2.510 -5.879 -11.137 1.00 93.75 238 PRO A CA 1
ATOM 1864 C C . PRO A 1 238 ? -2.935 -4.609 -11.874 1.00 93.75 238 PRO A C 1
ATOM 1866 O O . PRO A 1 238 ? -4.116 -4.315 -12.046 1.00 93.75 238 PRO A O 1
ATOM 1869 N N . VAL A 1 239 ? -1.941 -3.799 -12.225 1.00 95.12 239 VAL A N 1
ATOM 1870 C CA . VAL A 1 239 ? -2.148 -2.536 -12.920 1.00 95.12 239 VAL A CA 1
ATOM 1871 C C . VAL A 1 239 ? -1.114 -2.375 -14.023 1.00 95.12 239 VAL A C 1
ATOM 1873 O O . VAL A 1 239 ? 0.060 -2.695 -13.832 1.00 95.12 239 VAL A O 1
ATOM 1876 N N . PHE A 1 240 ? -1.535 -1.848 -15.166 1.00 95.44 240 PHE A N 1
ATOM 1877 C CA . PHE A 1 240 ? -0.630 -1.469 -16.246 1.00 95.44 240 PHE A CA 1
ATOM 1878 C C . PHE A 1 240 ? -1.107 -0.193 -16.941 1.00 95.44 240 PHE A C 1
ATOM 1880 O O . PHE A 1 240 ? -2.240 0.262 -16.754 1.00 95.44 240 PHE A O 1
ATOM 1887 N N . ILE A 1 241 ? -0.206 0.419 -17.710 1.00 95.38 241 ILE A N 1
ATOM 1888 C CA . ILE A 1 241 ? -0.467 1.663 -18.439 1.00 95.38 241 ILE A CA 1
ATOM 1889 C C . ILE A 1 241 ? -0.117 1.448 -19.901 1.00 95.38 241 ILE A C 1
ATOM 1891 O O . ILE A 1 241 ? 0.957 0.939 -20.214 1.00 95.38 241 ILE A O 1
ATOM 1895 N N . SER A 1 242 ? -1.019 1.842 -20.791 1.00 94.56 242 SER A N 1
ATOM 1896 C CA . SER A 1 242 ? -0.878 1.595 -22.223 1.00 94.56 242 SER A CA 1
ATOM 1897 C C . SER A 1 242 ? -1.556 2.696 -23.042 1.00 94.56 242 SER A C 1
ATOM 1899 O O . SER A 1 242 ? -2.573 3.222 -22.586 1.00 94.56 242 SER A O 1
ATOM 1901 N N . PRO A 1 243 ? -1.037 3.085 -24.220 1.00 93.50 243 PRO A N 1
ATOM 1902 C CA . PRO A 1 243 ? -1.774 3.924 -25.155 1.00 93.50 243 PRO A CA 1
ATOM 1903 C C . PRO A 1 243 ? -2.893 3.101 -25.813 1.00 93.50 243 PRO A C 1
ATOM 1905 O O . PRO A 1 243 ? -3.105 1.930 -25.486 1.00 93.50 243 PRO A O 1
ATOM 1908 N N . ALA A 1 244 ? -3.643 3.704 -26.734 1.00 92.19 244 ALA A N 1
ATOM 1909 C CA . ALA A 1 244 ? -4.604 2.930 -27.502 1.00 92.19 244 ALA A CA 1
ATOM 1910 C C . ALA A 1 244 ? -3.886 1.883 -28.380 1.00 92.19 244 ALA A C 1
ATOM 1912 O O . ALA A 1 244 ? -2.780 2.130 -28.861 1.00 92.19 244 ALA A O 1
ATOM 1913 N N . LEU A 1 245 ? -4.508 0.723 -28.619 1.00 91.44 245 LEU A N 1
ATOM 1914 C CA . LEU A 1 245 ? -3.939 -0.312 -29.490 1.00 91.44 245 LEU A CA 1
ATOM 1915 C C . LEU A 1 245 ? -3.737 0.194 -30.925 1.00 91.44 245 LEU A C 1
ATOM 1917 O O . LEU A 1 245 ? -2.763 -0.182 -31.569 1.00 91.44 245 LEU A O 1
ATOM 1921 N N . GLU A 1 246 ? -4.624 1.057 -31.416 1.00 89.38 246 GLU A N 1
ATOM 1922 C CA . GLU A 1 246 ? -4.510 1.666 -32.749 1.00 89.38 246 GLU A CA 1
ATOM 1923 C C . GLU A 1 246 ? -3.365 2.687 -32.875 1.00 89.38 246 GLU A C 1
ATOM 1925 O O . GLU A 1 246 ? -2.863 2.907 -33.977 1.00 89.38 246 GLU A O 1
ATOM 1930 N N . ASP A 1 247 ? -2.912 3.263 -31.757 1.00 88.88 247 ASP A N 1
ATOM 1931 C CA . ASP A 1 247 ? -1.803 4.225 -31.728 1.00 88.88 247 ASP A CA 1
ATOM 1932 C C . ASP A 1 247 ? -0.427 3.535 -31.697 1.00 88.88 247 ASP A C 1
ATOM 1934 O O . ASP A 1 247 ? 0.613 4.172 -31.900 1.00 88.88 247 ASP A O 1
ATOM 1938 N N . LEU A 1 248 ? -0.393 2.226 -31.433 1.00 87.88 248 LEU A N 1
ATOM 1939 C CA . LEU A 1 248 ? 0.844 1.459 -31.366 1.00 87.88 248 LEU A CA 1
ATOM 1940 C C . LEU A 1 248 ? 1.329 1.090 -32.766 1.00 87.88 248 LEU A C 1
ATOM 1942 O O . LEU A 1 248 ? 0.665 0.397 -33.535 1.00 87.88 248 LEU A O 1
ATOM 1946 N N . SER A 1 249 ? 2.561 1.493 -33.074 1.00 79.50 249 SER A N 1
ATOM 1947 C CA . SER A 1 249 ? 3.253 1.079 -34.296 1.00 79.50 249 SER A CA 1
ATOM 1948 C C . SER A 1 249 ? 3.763 -0.354 -34.160 1.00 79.50 249 SER A C 1
ATOM 1950 O O . SER A 1 249 ? 4.930 -0.589 -33.851 1.00 79.50 249 SER A O 1
ATOM 1952 N N . VAL A 1 250 ? 2.883 -1.325 -34.390 1.00 78.56 250 VAL A N 1
ATOM 1953 C CA . VAL A 1 250 ? 3.241 -2.743 -34.412 1.00 78.56 250 VAL A CA 1
ATOM 1954 C C . VAL A 1 250 ? 3.650 -3.114 -35.833 1.00 78.56 250 VAL A C 1
ATOM 1956 O O . VAL A 1 250 ? 2.836 -3.080 -36.752 1.00 78.56 250 VAL A O 1
ATOM 1959 N N . SER A 1 251 ? 4.926 -3.434 -36.060 1.00 61.00 251 SER A N 1
ATOM 1960 C CA . SER A 1 251 ? 5.389 -3.817 -37.396 1.00 61.00 251 SER A CA 1
ATOM 1961 C C . SER A 1 251 ? 4.709 -5.118 -37.841 1.00 61.00 251 SER A C 1
ATOM 1963 O O . SER A 1 251 ? 5.034 -6.194 -37.336 1.00 61.00 251 SER A O 1
ATOM 1965 N N . SER A 1 252 ? 3.816 -5.046 -38.830 1.00 46.62 252 SER A N 1
ATOM 1966 C CA . SER A 1 252 ? 3.077 -6.186 -39.405 1.00 46.62 252 SER A CA 1
ATOM 1967 C C . SER A 1 252 ? 3.940 -7.110 -40.288 1.00 46.62 252 SER A C 1
ATOM 1969 O O . SER A 1 252 ? 3.442 -7.765 -41.202 1.00 46.62 252 SER A O 1
ATOM 1971 N N . GLY A 1 253 ? 5.254 -7.143 -40.060 1.00 42.72 253 GLY A N 1
ATOM 1972 C CA . GLY A 1 253 ? 6.225 -7.882 -40.860 1.00 42.72 253 GLY A CA 1
ATOM 1973 C C . GLY A 1 253 ? 6.723 -9.123 -40.132 1.00 42.72 253 GLY A C 1
ATOM 1974 O O . GLY A 1 253 ? 7.215 -9.038 -39.011 1.00 42.72 253 GLY A O 1
ATOM 1975 N N . SER A 1 254 ? 6.632 -10.272 -40.801 1.00 41.00 254 SER A N 1
ATOM 1976 C CA . SER A 1 254 ? 7.344 -11.501 -40.451 1.00 41.00 254 SER A CA 1
ATOM 1977 C C . SER A 1 254 ? 8.790 -11.209 -40.034 1.00 41.00 254 SER A C 1
ATOM 1979 O O . SER A 1 254 ? 9.555 -10.708 -40.856 1.00 41.00 254 SER A O 1
ATOM 1981 N N . GLY A 1 255 ? 9.155 -11.554 -38.796 1.00 45.06 255 GLY A N 1
ATOM 1982 C CA . GLY A 1 255 ? 10.546 -11.684 -38.353 1.00 45.06 255 GLY A CA 1
ATOM 1983 C C . GLY A 1 255 ? 11.450 -10.510 -38.726 1.00 45.06 255 GLY A C 1
ATOM 1984 O O . GLY A 1 255 ? 12.443 -10.700 -39.422 1.00 45.06 255 GLY A O 1
ATOM 1985 N N . GLY A 1 256 ? 11.113 -9.302 -38.281 1.00 34.25 256 GLY A N 1
ATOM 1986 C CA . GLY A 1 256 ? 12.127 -8.262 -38.158 1.00 34.25 256 GLY A CA 1
ATOM 1987 C C . GLY A 1 256 ? 13.002 -8.617 -36.966 1.00 34.25 256 GLY A C 1
ATOM 1988 O O . GLY A 1 256 ? 12.507 -8.605 -35.842 1.00 34.25 256 GLY A O 1
ATOM 1989 N N . GLU A 1 257 ? 14.267 -8.974 -37.203 1.00 40.97 257 GLU A N 1
ATOM 1990 C CA . GLU A 1 257 ? 15.272 -9.024 -36.143 1.00 40.97 257 GLU A CA 1
ATOM 1991 C C . GLU A 1 257 ? 15.177 -7.716 -35.359 1.00 40.97 257 GLU A C 1
ATOM 1993 O O . GLU A 1 257 ? 15.485 -6.636 -35.872 1.00 40.97 257 GLU A O 1
ATOM 1998 N N . ILE A 1 258 ? 14.716 -7.819 -34.112 1.00 44.03 258 ILE A N 1
ATOM 1999 C CA . ILE A 1 258 ? 14.967 -6.800 -33.109 1.00 44.03 258 ILE A CA 1
ATOM 2000 C C . ILE A 1 258 ? 16.482 -6.661 -33.147 1.00 44.03 258 ILE A C 1
ATOM 2002 O O . ILE A 1 258 ? 17.192 -7.618 -32.832 1.00 44.03 258 ILE A O 1
ATOM 2006 N N . VAL A 1 259 ? 16.992 -5.525 -33.628 1.00 47.91 259 VAL A N 1
ATOM 2007 C CA . VAL A 1 259 ? 18.410 -5.214 -33.487 1.00 47.91 259 VAL A CA 1
ATOM 2008 C C . VAL A 1 259 ? 18.613 -5.141 -31.987 1.00 47.91 259 VAL A C 1
ATOM 2010 O O . VAL A 1 259 ? 18.272 -4.143 -31.356 1.00 47.91 259 VAL A O 1
ATOM 2013 N N . GLU A 1 260 ? 19.037 -6.268 -31.423 1.00 49.59 260 GLU A N 1
ATOM 2014 C CA . GLU A 1 260 ? 19.198 -6.502 -30.005 1.00 49.59 260 GLU A CA 1
ATOM 2015 C C . GLU A 1 260 ? 20.248 -5.494 -29.544 1.00 49.59 260 GLU A C 1
ATOM 2017 O O . GLU A 1 260 ? 21.458 -5.686 -29.694 1.00 49.59 260 GLU A O 1
ATOM 2022 N N . GLY A 1 261 ? 19.777 -4.332 -29.085 1.00 57.56 261 GLY A N 1
ATOM 2023 C CA . GLY A 1 261 ? 20.629 -3.335 -28.469 1.00 57.56 261 GLY A CA 1
ATOM 2024 C C . GLY A 1 261 ? 21.400 -4.059 -27.382 1.00 57.56 261 GLY A C 1
ATOM 2025 O O . GLY A 1 261 ? 20.775 -4.707 -26.545 1.00 57.56 261 GLY A O 1
ATOM 2026 N N . ILE A 1 262 ? 22.736 -4.016 -27.471 1.00 58.12 262 ILE A N 1
ATOM 2027 C CA . ILE A 1 262 ? 23.682 -4.800 -26.664 1.00 58.12 262 ILE A CA 1
ATOM 2028 C C . ILE A 1 262 ? 23.091 -5.056 -25.275 1.00 58.12 262 ILE A C 1
ATOM 2030 O O . ILE A 1 262 ? 22.995 -4.127 -24.468 1.00 58.12 262 ILE A O 1
ATOM 2034 N N . SER A 1 263 ? 22.645 -6.300 -25.050 1.00 70.31 263 SER A N 1
ATOM 2035 C CA . SER A 1 263 ? 21.841 -6.694 -23.891 1.00 70.31 263 SER A CA 1
ATOM 2036 C C . SER A 1 263 ? 22.415 -6.111 -22.600 1.00 70.31 263 SER A C 1
ATOM 2038 O O . SER A 1 263 ? 23.635 -6.081 -22.403 1.00 70.31 263 SER A O 1
ATOM 2040 N N . LYS A 1 264 ? 21.548 -5.669 -21.679 1.00 77.81 264 LYS A N 1
ATOM 2041 C CA . LYS A 1 264 ? 21.963 -5.155 -20.359 1.00 77.81 264 LYS A CA 1
ATOM 2042 C C . LYS A 1 264 ? 22.905 -6.139 -19.637 1.00 77.81 264 LYS A C 1
ATOM 2044 O O . LYS A 1 264 ? 23.788 -5.709 -18.897 1.00 77.81 264 LYS A O 1
ATOM 2049 N N . TRP A 1 265 ? 22.797 -7.439 -19.931 1.00 75.19 265 TRP A N 1
ATOM 2050 C CA . TRP A 1 265 ? 23.709 -8.487 -19.464 1.00 75.19 265 TRP A CA 1
ATOM 2051 C C . TRP A 1 265 ? 25.125 -8.394 -20.040 1.00 75.19 265 TRP A C 1
ATOM 2053 O O . TRP A 1 265 ? 26.092 -8.651 -19.323 1.00 75.19 265 TRP A O 1
ATOM 2063 N N . VAL A 1 266 ? 25.282 -7.982 -21.297 1.00 81.94 266 VAL A N 1
ATOM 2064 C CA . VAL A 1 266 ? 26.594 -7.746 -21.917 1.00 81.94 266 VAL A CA 1
ATOM 2065 C C . VAL A 1 266 ? 27.270 -6.538 -21.270 1.00 81.94 266 VAL A C 1
ATOM 2067 O O . VAL A 1 266 ? 28.450 -6.613 -20.928 1.00 81.94 266 VAL A O 1
ATOM 2070 N N . TRP A 1 267 ? 26.520 -5.463 -21.005 1.00 81.25 267 TRP A N 1
ATOM 2071 C CA . TRP A 1 267 ? 27.018 -4.299 -20.260 1.00 81.25 267 TRP A CA 1
ATOM 2072 C C . TRP A 1 267 ? 27.419 -4.648 -18.823 1.00 81.25 267 TRP A C 1
ATOM 2074 O O . TRP A 1 267 ? 28.511 -4.284 -18.385 1.00 81.25 267 TRP A O 1
ATOM 2084 N N . PHE A 1 268 ? 26.584 -5.406 -18.107 1.00 85.12 268 PHE A N 1
ATOM 2085 C CA . PHE A 1 268 ? 26.915 -5.921 -16.777 1.00 85.12 268 PHE A CA 1
ATOM 2086 C C . PHE A 1 268 ? 28.197 -6.767 -16.801 1.00 85.12 268 PHE A C 1
ATOM 2088 O O . PHE A 1 268 ? 29.096 -6.558 -15.986 1.00 85.12 268 PHE A O 1
ATOM 2095 N N . THR A 1 269 ? 28.326 -7.667 -17.781 1.00 89.06 269 THR A N 1
ATOM 2096 C CA . THR A 1 269 ? 29.511 -8.522 -17.949 1.00 89.06 269 THR A CA 1
ATOM 2097 C C . THR A 1 269 ? 30.773 -7.700 -18.229 1.00 89.06 269 THR A C 1
ATOM 2099 O O . THR A 1 269 ? 31.818 -7.948 -17.625 1.00 89.06 269 THR A O 1
ATOM 2102 N N . LEU A 1 270 ? 30.686 -6.676 -19.083 1.00 91.19 270 LEU A N 1
ATOM 2103 C CA . LEU A 1 270 ? 31.794 -5.758 -19.372 1.00 91.19 270 LEU A CA 1
ATOM 2104 C C . LEU A 1 270 ? 32.248 -4.986 -18.127 1.00 91.19 270 LEU A C 1
ATOM 2106 O O . LEU A 1 270 ? 33.448 -4.905 -17.857 1.00 91.19 270 LEU A O 1
ATOM 2110 N N . ILE A 1 271 ? 31.300 -4.460 -17.344 1.00 92.19 271 ILE A N 1
ATOM 2111 C CA . ILE A 1 271 ? 31.587 -3.754 -16.088 1.00 92.19 271 ILE A CA 1
ATOM 2112 C C . ILE A 1 271 ? 32.258 -4.698 -15.085 1.00 92.19 271 ILE A C 1
ATOM 2114 O O . ILE A 1 271 ? 33.244 -4.316 -14.456 1.00 92.19 271 ILE A O 1
ATOM 2118 N N . LEU A 1 272 ? 31.777 -5.940 -14.967 1.00 94.06 272 LEU A N 1
ATOM 2119 C CA . LEU A 1 272 ? 32.350 -6.946 -14.072 1.00 94.06 272 LEU A CA 1
ATOM 2120 C C . LEU A 1 272 ? 33.810 -7.270 -14.432 1.00 94.06 272 LEU A C 1
ATOM 2122 O O . LEU A 1 272 ? 34.670 -7.313 -13.550 1.00 94.06 272 LEU A O 1
ATOM 2126 N N . ILE A 1 273 ? 34.108 -7.448 -15.724 1.00 95.00 273 ILE A N 1
ATOM 2127 C CA . ILE A 1 273 ? 35.471 -7.696 -16.222 1.00 95.00 273 ILE A CA 1
ATOM 2128 C C . ILE A 1 273 ? 36.382 -6.495 -15.946 1.00 95.00 273 ILE A C 1
ATOM 2130 O O . ILE A 1 273 ? 37.515 -6.676 -15.494 1.00 95.00 273 ILE A O 1
ATOM 2134 N N . LEU A 1 274 ? 35.895 -5.269 -16.166 1.00 94.75 274 LEU A N 1
ATOM 2135 C CA . LEU A 1 274 ? 36.645 -4.048 -15.866 1.00 94.75 274 LEU A CA 1
ATOM 2136 C C . LEU A 1 274 ? 36.985 -3.953 -14.370 1.00 94.75 274 LEU A C 1
ATOM 2138 O O . LEU A 1 274 ? 38.129 -3.665 -14.016 1.00 94.75 274 LEU A O 1
ATOM 2142 N N . LEU A 1 275 ? 36.019 -4.242 -13.495 1.00 95.19 275 LEU A N 1
ATOM 2143 C CA . LEU A 1 275 ? 36.198 -4.240 -12.039 1.00 95.19 275 LEU A CA 1
ATOM 2144 C C . LEU A 1 275 ? 37.241 -5.275 -11.591 1.00 95.19 275 LEU A C 1
ATOM 2146 O O . LEU A 1 275 ? 38.124 -4.961 -10.790 1.00 95.19 275 LEU A O 1
ATOM 2150 N N . LEU A 1 276 ? 37.195 -6.481 -12.164 1.00 94.69 276 LEU A N 1
ATOM 2151 C CA . LEU A 1 276 ? 38.215 -7.515 -11.969 1.00 94.69 276 LEU A CA 1
ATOM 2152 C C . LEU A 1 276 ? 39.601 -7.040 -12.429 1.00 94.69 276 LEU A C 1
ATOM 2154 O O . LEU A 1 276 ? 40.582 -7.214 -11.703 1.00 94.69 276 LEU A O 1
ATOM 2158 N N . GLY A 1 277 ? 39.685 -6.387 -13.590 1.00 94.31 277 GLY A N 1
ATOM 2159 C CA . GLY A 1 277 ? 40.926 -5.811 -14.110 1.00 94.31 277 GLY A CA 1
ATOM 2160 C C . GLY A 1 277 ? 41.525 -4.752 -13.181 1.00 94.31 277 GLY A C 1
ATOM 2161 O O . GLY A 1 277 ? 42.724 -4.788 -12.894 1.00 94.31 277 GLY A O 1
ATOM 2162 N N . ILE A 1 278 ? 40.692 -3.856 -12.641 1.00 94.44 278 ILE A N 1
ATOM 2163 C CA . ILE A 1 278 ? 41.109 -2.859 -11.643 1.00 94.44 278 ILE A CA 1
ATOM 2164 C C . ILE A 1 278 ? 41.621 -3.554 -10.378 1.00 94.44 278 ILE A C 1
ATOM 2166 O O . ILE A 1 278 ? 42.685 -3.192 -9.875 1.00 94.44 278 ILE A O 1
ATOM 2170 N N . GLY A 1 279 ? 40.919 -4.581 -9.891 1.00 93.31 279 GLY A N 1
ATOM 2171 C CA . GLY A 1 279 ? 41.340 -5.361 -8.725 1.00 93.31 279 GLY A CA 1
ATOM 2172 C C . GLY A 1 279 ? 42.724 -5.991 -8.902 1.00 93.31 279 GLY A C 1
ATOM 2173 O O . GLY A 1 279 ? 43.584 -5.863 -8.028 1.00 93.31 279 GLY A O 1
ATOM 2174 N N . VAL A 1 280 ? 42.985 -6.598 -10.065 1.00 93.38 280 VAL A N 1
ATOM 2175 C CA . VAL A 1 280 ? 44.309 -7.144 -10.409 1.00 93.38 280 VAL A CA 1
ATOM 2176 C C . VAL A 1 280 ? 45.360 -6.034 -10.481 1.00 93.38 280 VAL A C 1
ATOM 2178 O O . VAL A 1 280 ? 46.455 -6.193 -9.939 1.00 93.38 280 VAL A O 1
ATOM 2181 N N . GLY A 1 281 ? 45.032 -4.893 -11.091 1.00 93.44 281 GLY A N 1
ATOM 2182 C CA . GLY A 1 281 ? 45.923 -3.734 -11.167 1.00 93.44 281 GLY A CA 1
ATOM 2183 C C . GLY A 1 281 ? 46.331 -3.213 -9.787 1.00 93.44 281 GLY A C 1
ATOM 2184 O O . GLY A 1 281 ? 47.522 -3.045 -9.515 1.00 93.44 281 GLY A O 1
ATOM 2185 N N . VAL A 1 282 ? 45.362 -3.032 -8.885 1.00 92.31 282 VAL A N 1
ATOM 2186 C CA . VAL A 1 282 ? 45.598 -2.615 -7.494 1.00 92.31 282 VAL A CA 1
ATOM 2187 C C . VAL A 1 282 ? 46.440 -3.649 -6.751 1.00 92.31 282 VAL A C 1
ATOM 2189 O O . VAL A 1 282 ? 47.399 -3.278 -6.075 1.00 92.31 282 VAL A O 1
ATOM 2192 N N . TYR A 1 283 ? 46.147 -4.941 -6.907 1.00 90.38 283 TYR A N 1
ATOM 2193 C CA . TYR A 1 283 ? 46.930 -6.009 -6.285 1.00 90.38 283 TYR A CA 1
ATOM 2194 C C . TYR A 1 283 ? 48.396 -5.995 -6.742 1.00 90.38 283 TYR A C 1
ATOM 2196 O O . TYR A 1 283 ? 49.307 -6.038 -5.912 1.00 90.38 283 TYR A O 1
ATOM 2204 N N . VAL A 1 284 ? 48.649 -5.888 -8.051 1.00 88.81 284 VAL A N 1
ATOM 2205 C CA . VAL A 1 284 ? 50.013 -5.815 -8.601 1.00 88.81 284 VAL A CA 1
ATOM 2206 C C . VAL A 1 284 ? 50.730 -4.560 -8.106 1.00 88.81 284 VAL A C 1
ATOM 2208 O O . VAL A 1 284 ? 51.884 -4.645 -7.682 1.00 88.81 284 VAL A O 1
ATOM 2211 N N . PHE A 1 285 ? 50.048 -3.413 -8.098 1.00 88.50 285 PHE A N 1
ATOM 2212 C CA . PHE A 1 285 ? 50.604 -2.163 -7.591 1.00 88.50 285 PHE A CA 1
ATOM 2213 C C . PHE A 1 285 ? 50.991 -2.267 -6.110 1.00 88.50 285 PHE A C 1
ATOM 2215 O O . PHE A 1 285 ? 52.128 -1.958 -5.748 1.00 88.50 285 PHE A O 1
ATOM 2222 N N . LEU A 1 286 ? 50.086 -2.763 -5.261 1.00 86.19 286 LEU A N 1
ATOM 2223 C CA . LEU A 1 286 ? 50.333 -2.954 -3.831 1.00 86.19 286 LEU A CA 1
ATOM 2224 C C . LEU A 1 286 ? 51.463 -3.945 -3.576 1.00 86.19 286 LEU A C 1
ATOM 2226 O O . LEU A 1 286 ? 52.295 -3.699 -2.710 1.00 86.19 286 LEU A O 1
ATOM 2230 N N . LYS A 1 287 ? 51.541 -5.027 -4.353 1.00 83.75 287 LYS A N 1
ATOM 2231 C CA . LYS A 1 287 ? 52.626 -6.007 -4.265 1.00 83.75 287 LYS A CA 1
ATOM 2232 C C . LYS A 1 287 ? 53.984 -5.376 -4.575 1.00 83.75 287 LYS A C 1
ATOM 2234 O O . LYS A 1 287 ? 54.914 -5.515 -3.786 1.00 83.75 287 LYS A O 1
ATOM 2239 N N . ILE A 1 288 ? 54.091 -4.626 -5.676 1.00 83.69 288 ILE A N 1
ATOM 2240 C CA . ILE A 1 288 ? 55.331 -3.926 -6.055 1.00 83.69 288 ILE A CA 1
ATOM 2241 C C . ILE A 1 288 ? 55.710 -2.880 -5.000 1.00 83.69 288 ILE A C 1
ATOM 2243 O O . ILE A 1 288 ? 56.884 -2.735 -4.650 1.00 83.69 288 ILE A O 1
ATOM 2247 N N . TRP A 1 289 ? 54.728 -2.134 -4.498 1.00 83.38 289 TRP A N 1
ATOM 2248 C CA . TRP A 1 289 ? 54.944 -1.119 -3.474 1.00 83.38 289 TRP A CA 1
ATOM 2249 C C . TRP A 1 289 ? 55.386 -1.732 -2.142 1.00 83.38 289 TRP A C 1
ATOM 2251 O O . TRP A 1 289 ? 56.332 -1.236 -1.528 1.00 83.38 289 TRP A O 1
ATOM 2261 N N . TYR A 1 290 ? 54.752 -2.831 -1.727 1.00 82.62 290 TYR A N 1
ATOM 2262 C CA . TYR A 1 290 ? 55.086 -3.564 -0.512 1.00 82.62 290 TYR A CA 1
ATOM 2263 C C . TYR A 1 290 ? 56.512 -4.103 -0.579 1.00 82.62 290 TYR A C 1
ATOM 2265 O O . TYR A 1 290 ? 57.295 -3.816 0.319 1.00 82.62 290 TYR A O 1
ATOM 2273 N N . ASP A 1 291 ? 56.897 -4.779 -1.664 1.00 76.12 291 ASP A N 1
ATOM 2274 C CA . ASP A 1 291 ? 58.249 -5.333 -1.806 1.00 76.12 291 ASP A CA 1
ATOM 2275 C C . ASP A 1 291 ? 59.327 -4.231 -1.736 1.00 76.12 291 ASP A C 1
ATOM 2277 O O . ASP A 1 291 ? 60.354 -4.399 -1.076 1.00 76.12 291 ASP A O 1
ATOM 2281 N N . LYS A 1 292 ? 59.073 -3.057 -2.336 1.00 76.38 292 LYS A N 1
ATOM 2282 C CA . LYS A 1 292 ? 59.999 -1.911 -2.280 1.00 76.38 292 LYS A CA 1
ATOM 2283 C C . LYS A 1 292 ? 60.056 -1.246 -0.905 1.00 76.38 292 LYS A C 1
ATOM 2285 O O . LYS A 1 292 ? 61.134 -0.862 -0.452 1.00 76.38 292 LYS A O 1
ATOM 2290 N N . LYS A 1 293 ? 58.912 -1.067 -0.243 1.00 81.38 293 LYS A N 1
ATOM 2291 C CA . LYS A 1 293 ? 58.838 -0.346 1.035 1.00 81.38 293 LYS A CA 1
ATOM 2292 C C . LYS A 1 293 ? 59.214 -1.226 2.224 1.00 81.38 293 LYS A C 1
ATOM 2294 O O . LYS A 1 293 ? 59.768 -0.715 3.192 1.00 81.38 293 LYS A O 1
ATOM 2299 N N . TYR A 1 294 ? 58.965 -2.530 2.144 1.00 83.00 294 TYR A N 1
ATOM 2300 C CA . TYR A 1 294 ? 59.276 -3.488 3.199 1.00 83.00 294 TYR A CA 1
ATOM 2301 C C . TYR A 1 294 ? 60.786 -3.587 3.451 1.00 83.00 294 TYR A C 1
ATOM 2303 O O . TYR A 1 294 ? 61.208 -3.517 4.601 1.00 83.00 294 TYR A O 1
ATOM 2311 N N . GLU A 1 295 ? 61.620 -3.621 2.404 1.00 84.19 295 GLU A N 1
ATOM 2312 C CA . GLU A 1 295 ? 63.084 -3.574 2.565 1.00 84.19 295 GLU A CA 1
ATOM 2313 C C . GLU A 1 295 ? 63.547 -2.275 3.238 1.00 84.19 295 GLU A C 1
ATOM 2315 O O . GLU A 1 295 ? 64.355 -2.313 4.165 1.00 84.19 295 GLU A O 1
ATOM 2320 N N . ALA A 1 296 ? 63.005 -1.134 2.802 1.00 84.69 296 ALA A N 1
ATOM 2321 C CA . ALA A 1 296 ? 63.349 0.177 3.348 1.00 84.69 296 ALA A CA 1
ATOM 2322 C C . ALA A 1 296 ? 62.885 0.352 4.806 1.00 84.69 296 ALA A C 1
ATOM 2324 O O . ALA A 1 296 ? 63.561 1.008 5.594 1.00 84.69 296 ALA A O 1
ATOM 2325 N N . HIS A 1 297 ? 61.750 -0.244 5.178 1.00 85.88 297 HIS A N 1
ATOM 2326 C CA . HIS A 1 297 ? 61.268 -0.261 6.556 1.00 85.88 297 HIS A CA 1
ATOM 2327 C C . HIS A 1 297 ? 62.132 -1.161 7.446 1.00 85.88 297 HIS A C 1
ATOM 2329 O O . HIS A 1 297 ? 62.506 -0.774 8.552 1.00 85.88 297 HIS A O 1
ATOM 2335 N N . LEU A 1 298 ? 62.481 -2.351 6.952 1.00 86.38 298 LEU A N 1
ATOM 2336 C CA . LEU A 1 298 ? 63.242 -3.341 7.705 1.00 86.38 298 LEU A CA 1
ATOM 2337 C C . LEU A 1 298 ? 64.721 -2.931 7.862 1.00 86.38 298 LEU A C 1
ATOM 2339 O O . LEU A 1 298 ? 65.347 -3.215 8.888 1.00 86.38 298 LEU A O 1
ATOM 2343 N N . PHE A 1 299 ? 65.262 -2.191 6.891 1.00 88.56 299 PHE A N 1
ATOM 2344 C CA . PHE A 1 299 ? 66.622 -1.649 6.900 1.00 88.56 299 PHE A CA 1
ATOM 2345 C C . PHE A 1 299 ? 66.627 -0.142 6.602 1.00 88.56 299 PHE A C 1
ATOM 2347 O O . PHE A 1 299 ? 66.995 0.261 5.496 1.00 88.56 299 PHE A O 1
ATOM 2354 N N . PRO A 1 300 ? 66.277 0.712 7.587 1.00 84.94 300 PRO A N 1
ATOM 2355 C CA . PRO A 1 300 ? 66.320 2.166 7.412 1.00 84.94 300 PRO A CA 1
ATOM 2356 C C . PRO A 1 300 ? 67.719 2.666 7.026 1.00 84.94 300 PRO A C 1
ATOM 2358 O O . PRO A 1 300 ? 67.861 3.597 6.236 1.00 84.94 300 PRO A O 1
ATOM 2361 N N . ASN A 1 301 ? 68.762 2.013 7.551 1.00 89.12 301 ASN A N 1
ATOM 2362 C CA . ASN A 1 301 ? 70.145 2.234 7.161 1.00 89.12 301 ASN A CA 1
ATOM 2363 C C . ASN A 1 301 ? 70.582 1.178 6.135 1.00 89.12 301 ASN A C 1
ATOM 2365 O O . ASN A 1 301 ? 70.648 -0.015 6.435 1.00 89.12 301 ASN A O 1
ATOM 2369 N N . LYS A 1 302 ? 70.938 1.620 4.924 1.00 83.19 302 LYS A N 1
ATOM 2370 C CA . LYS A 1 302 ? 71.371 0.733 3.827 1.00 83.19 302 LYS A CA 1
ATOM 2371 C C . LYS A 1 302 ? 72.620 -0.086 4.175 1.00 83.19 302 LYS A C 1
ATOM 2373 O O . LYS A 1 302 ? 72.790 -1.188 3.652 1.00 83.19 302 LYS A O 1
ATOM 2378 N N . ASN A 1 303 ? 73.458 0.421 5.080 1.00 89.38 303 ASN A N 1
ATOM 2379 C CA . ASN A 1 303 ? 74.665 -0.275 5.518 1.00 89.38 303 ASN A CA 1
ATOM 2380 C C . ASN A 1 303 ? 74.336 -1.520 6.351 1.00 89.38 303 ASN A C 1
ATOM 2382 O O . ASN A 1 303 ? 75.071 -2.499 6.283 1.00 89.38 303 ASN A O 1
ATOM 2386 N N . ASP A 1 304 ? 73.211 -1.535 7.071 1.00 91.44 304 ASP A N 1
ATOM 2387 C CA . ASP A 1 304 ? 72.808 -2.671 7.907 1.00 91.44 304 ASP A CA 1
ATOM 2388 C C . ASP A 1 304 ? 72.519 -3.907 7.055 1.00 91.44 304 ASP A C 1
ATOM 2390 O O . ASP A 1 304 ? 73.012 -5.001 7.334 1.00 91.44 304 ASP A O 1
ATOM 2394 N N . LEU A 1 305 ? 71.773 -3.717 5.962 1.00 90.75 305 LEU A N 1
ATOM 2395 C CA . LEU A 1 305 ? 71.475 -4.789 5.019 1.00 90.75 305 LEU A CA 1
ATOM 2396 C C . LEU A 1 305 ? 72.757 -5.326 4.375 1.00 90.75 305 LEU A C 1
ATOM 2398 O O . LEU A 1 305 ? 72.961 -6.538 4.323 1.00 90.75 305 LEU A O 1
ATOM 2402 N N . TYR A 1 306 ? 73.634 -4.429 3.919 1.00 91.62 306 TYR A N 1
ATOM 2403 C CA . TYR A 1 306 ? 74.909 -4.804 3.311 1.00 91.62 306 TYR A CA 1
ATOM 2404 C C . TYR A 1 306 ? 75.803 -5.584 4.284 1.00 91.62 306 TYR A C 1
ATOM 2406 O O . TYR A 1 306 ? 76.339 -6.635 3.926 1.00 91.62 306 TYR A O 1
ATOM 2414 N N . ASN A 1 307 ? 75.917 -5.117 5.528 1.00 93.25 307 ASN A N 1
ATOM 2415 C CA . ASN A 1 307 ? 76.723 -5.751 6.567 1.00 93.25 307 ASN A CA 1
ATOM 2416 C C . ASN A 1 307 ? 76.194 -7.146 6.909 1.00 93.25 307 ASN A C 1
ATOM 2418 O O . ASN A 1 307 ? 76.969 -8.102 6.977 1.00 93.25 307 ASN A O 1
ATOM 2422 N N . MET A 1 308 ? 74.874 -7.292 7.065 1.00 93.50 308 MET A N 1
ATOM 2423 C CA . MET A 1 308 ? 74.262 -8.591 7.340 1.00 93.50 308 MET A CA 1
ATOM 2424 C C . MET A 1 308 ? 74.429 -9.562 6.165 1.00 93.50 308 MET A C 1
ATOM 2426 O O . MET A 1 308 ? 74.819 -10.708 6.383 1.00 93.50 308 MET A O 1
ATOM 2430 N N . VAL A 1 309 ? 74.199 -9.126 4.920 1.00 92.25 309 VAL A N 1
ATOM 2431 C CA . VAL A 1 309 ? 74.403 -9.968 3.724 1.00 92.25 309 VAL A CA 1
ATOM 2432 C C . VAL A 1 309 ? 75.869 -10.398 3.602 1.00 92.25 309 VAL A C 1
ATOM 2434 O O . VAL A 1 309 ? 76.148 -11.575 3.370 1.00 92.25 309 VAL A O 1
ATOM 2437 N N . SER A 1 310 ? 76.808 -9.476 3.823 1.00 93.38 310 SER A N 1
ATOM 2438 C CA . SER A 1 310 ? 78.251 -9.745 3.770 1.00 93.38 310 SER A CA 1
ATOM 2439 C C . SER A 1 310 ? 78.700 -10.719 4.863 1.00 93.38 310 SER A C 1
ATOM 2441 O O . SER A 1 310 ? 79.508 -11.619 4.610 1.00 93.38 310 SER A O 1
ATOM 2443 N N . TYR A 1 311 ? 78.138 -10.596 6.070 1.00 95.12 311 TYR A N 1
ATOM 2444 C CA . TYR A 1 311 ? 78.376 -11.538 7.162 1.00 95.12 311 TYR A CA 1
ATOM 2445 C C . TYR A 1 311 ? 77.846 -12.937 6.838 1.00 95.12 311 TYR A C 1
ATOM 2447 O O . TYR A 1 311 ? 78.559 -13.922 7.048 1.00 95.12 311 TYR A O 1
ATOM 2455 N N . VAL A 1 312 ? 76.625 -13.038 6.298 1.00 94.00 312 VAL A N 1
ATOM 2456 C CA . VAL A 1 312 ? 76.048 -14.322 5.874 1.00 94.00 312 VAL A CA 1
ATOM 2457 C C . VAL A 1 312 ? 76.912 -14.953 4.784 1.00 94.00 312 VAL A C 1
ATOM 2459 O O . VAL A 1 312 ? 77.265 -16.125 4.905 1.00 94.00 312 VAL A O 1
ATOM 2462 N N . HIS A 1 313 ? 77.335 -14.179 3.779 1.00 94.12 313 HIS A N 1
ATOM 2463 C CA . HIS A 1 313 ? 78.220 -14.655 2.715 1.00 94.12 313 HIS A CA 1
ATOM 2464 C C . HIS A 1 313 ? 79.544 -15.201 3.271 1.00 94.12 313 HIS A C 1
ATOM 2466 O O . HIS A 1 313 ? 79.922 -16.336 2.983 1.00 94.12 313 HIS A O 1
ATOM 2472 N N . SER A 1 314 ? 80.212 -14.434 4.135 1.00 94.38 314 SER A N 1
ATOM 2473 C CA . SER A 1 314 ? 81.492 -14.824 4.742 1.00 94.38 314 SER A CA 1
ATOM 2474 C C . SER A 1 314 ? 81.356 -16.054 5.647 1.00 94.38 314 SER A C 1
ATOM 2476 O O . SER A 1 314 ? 82.191 -16.956 5.620 1.00 94.38 314 SER A O 1
ATOM 2478 N N . SER A 1 315 ? 80.278 -16.132 6.429 1.00 94.44 315 SER A N 1
ATOM 2479 C CA . SER A 1 315 ? 79.978 -17.287 7.286 1.00 94.44 315 SER A CA 1
ATOM 2480 C C . SER A 1 315 ? 79.668 -18.541 6.464 1.00 94.44 315 SER A C 1
ATOM 2482 O O . SER A 1 315 ? 80.046 -19.650 6.847 1.00 94.44 315 SER A O 1
ATOM 2484 N N . LYS A 1 316 ? 79.039 -18.376 5.293 1.00 93.31 316 LYS A N 1
ATOM 2485 C CA . LYS A 1 316 ? 78.782 -19.474 4.358 1.00 93.31 316 LYS A CA 1
ATOM 2486 C C . LYS A 1 316 ? 80.038 -20.000 3.689 1.00 93.31 316 LYS A C 1
ATOM 2488 O O . LYS A 1 316 ? 80.190 -21.217 3.607 1.00 93.31 316 LYS A O 1
ATOM 2493 N N . GLN A 1 317 ? 80.972 -19.129 3.313 1.00 93.19 317 GLN A N 1
ATOM 2494 C CA . GLN A 1 317 ? 82.289 -19.563 2.834 1.00 93.19 317 GLN A CA 1
ATOM 2495 C C . GLN A 1 317 ? 83.043 -20.390 3.891 1.00 93.19 317 GLN A C 1
ATOM 2497 O O . GLN A 1 317 ? 83.729 -21.353 3.558 1.00 93.19 317 GLN A O 1
ATOM 2502 N N . LYS A 1 318 ? 82.833 -20.086 5.178 1.00 93.69 318 LYS A N 1
ATOM 2503 C CA . LYS A 1 318 ? 83.358 -20.856 6.321 1.00 93.69 318 LYS A CA 1
ATOM 2504 C C . LYS A 1 318 ? 82.551 -22.120 6.654 1.00 93.69 318 LYS A C 1
ATOM 2506 O O . LYS A 1 318 ? 82.764 -22.717 7.704 1.00 93.69 318 LYS A O 1
ATOM 2511 N N . LYS A 1 319 ? 81.626 -22.537 5.780 1.00 92.38 319 LYS A N 1
ATOM 2512 C CA . LYS A 1 319 ? 80.774 -23.733 5.921 1.00 92.38 319 LYS A CA 1
ATOM 2513 C C . LYS A 1 319 ? 79.888 -23.746 7.178 1.00 92.38 319 LYS A C 1
ATOM 2515 O O . LYS A 1 319 ? 79.473 -24.813 7.623 1.00 92.38 319 LYS A O 1
ATOM 2520 N N . MET A 1 320 ? 79.541 -22.581 7.734 1.00 93.75 320 MET A N 1
ATOM 2521 C CA . MET A 1 320 ? 78.601 -22.512 8.857 1.00 93.75 320 MET A CA 1
ATOM 2522 C C . MET A 1 320 ? 77.175 -22.878 8.411 1.00 93.75 320 MET A C 1
ATOM 2524 O O . MET A 1 320 ? 76.686 -22.444 7.354 1.00 93.75 320 MET A O 1
ATOM 2528 N N . ASN A 1 321 ? 76.479 -23.676 9.224 1.00 93.88 321 ASN A N 1
ATOM 2529 C CA . ASN A 1 321 ? 75.080 -24.019 8.971 1.00 93.88 321 ASN A CA 1
ATOM 2530 C C . ASN A 1 321 ? 74.166 -22.788 9.200 1.00 93.88 321 ASN A C 1
ATOM 2532 O O . ASN A 1 321 ? 74.575 -21.791 9.793 1.00 93.88 321 ASN A O 1
ATOM 2536 N N . ASN A 1 322 ? 72.930 -22.821 8.683 1.00 92.38 322 ASN A N 1
ATOM 2537 C CA . ASN A 1 322 ? 72.011 -21.674 8.791 1.00 92.38 322 ASN A CA 1
ATOM 2538 C C . ASN A 1 322 ? 71.660 -21.334 10.247 1.00 92.38 322 ASN A C 1
ATOM 2540 O O . ASN A 1 322 ? 71.628 -20.159 10.594 1.00 92.38 322 ASN A O 1
ATOM 2544 N N . SER A 1 323 ? 71.450 -22.346 11.092 1.00 92.62 323 SER A N 1
ATOM 2545 C CA . SER A 1 323 ? 71.071 -22.169 12.499 1.00 92.62 323 SER A CA 1
ATOM 2546 C C . SER A 1 323 ? 72.126 -21.385 13.284 1.00 92.62 323 SER A C 1
ATOM 2548 O O . SER A 1 323 ? 71.796 -20.479 14.048 1.00 92.62 323 SER A O 1
ATOM 2550 N N . ASP A 1 324 ? 73.406 -21.682 13.061 1.00 94.44 324 ASP A N 1
ATOM 2551 C CA . ASP A 1 324 ? 74.513 -21.012 13.742 1.00 94.44 324 ASP A CA 1
ATOM 2552 C C . ASP A 1 324 ? 74.670 -19.563 13.273 1.00 94.44 324 ASP A C 1
ATOM 2554 O O . ASP A 1 324 ? 74.906 -18.666 14.085 1.00 94.44 324 ASP A O 1
ATOM 2558 N N . ILE A 1 325 ? 74.472 -19.311 11.975 1.00 94.12 325 ILE A N 1
ATOM 2559 C CA . ILE A 1 325 ? 74.467 -17.956 11.407 1.00 94.12 325 ILE A CA 1
ATOM 2560 C C . ILE A 1 325 ? 73.325 -17.129 12.015 1.00 94.12 325 ILE A C 1
ATOM 2562 O O . ILE A 1 325 ? 73.553 -16.008 12.471 1.00 94.12 325 ILE A O 1
ATOM 2566 N N . GLU A 1 326 ? 72.113 -17.685 12.082 1.00 94.44 326 GLU A N 1
ATOM 2567 C CA . GLU A 1 326 ? 70.956 -17.019 12.688 1.00 94.44 326 GLU A CA 1
ATOM 2568 C C . GLU A 1 326 ? 71.175 -16.740 14.177 1.00 94.44 326 GLU A C 1
ATOM 2570 O O . GLU A 1 326 ? 70.895 -15.639 14.651 1.00 94.44 326 GLU A O 1
ATOM 2575 N N . LYS A 1 327 ? 71.722 -17.709 14.920 1.00 95.06 327 LYS A N 1
ATOM 2576 C CA . LYS A 1 327 ? 72.037 -17.555 16.345 1.00 95.06 327 LYS A CA 1
ATOM 2577 C C . LYS A 1 327 ? 73.057 -16.442 16.576 1.00 95.06 327 LYS A C 1
ATOM 2579 O O . LYS A 1 327 ? 72.891 -15.658 17.509 1.00 95.06 327 LYS A O 1
ATOM 2584 N N . ASN A 1 328 ? 74.082 -16.341 15.732 1.00 94.50 328 ASN A N 1
ATOM 2585 C CA . ASN A 1 328 ? 75.093 -15.291 15.838 1.00 94.50 328 ASN A CA 1
ATOM 2586 C C . ASN A 1 328 ? 74.533 -13.907 15.496 1.00 94.50 328 ASN A C 1
ATOM 2588 O O . ASN A 1 328 ? 74.814 -12.948 16.210 1.00 94.50 328 ASN A O 1
ATOM 2592 N N . LEU A 1 329 ? 73.688 -13.803 14.468 1.00 93.88 329 LEU A N 1
ATOM 2593 C CA . LEU A 1 329 ? 73.020 -12.545 14.138 1.00 93.88 329 LEU A CA 1
ATOM 2594 C C . LEU A 1 329 ? 72.041 -12.109 15.241 1.00 93.88 329 LEU A C 1
ATOM 2596 O O . LEU A 1 329 ? 72.009 -10.929 15.583 1.00 93.88 329 LEU A O 1
ATOM 2600 N N . LYS A 1 330 ? 71.310 -13.046 15.865 1.00 94.44 330 LYS A N 1
ATOM 2601 C CA . LYS A 1 330 ? 70.461 -12.753 17.036 1.00 94.44 330 LYS A CA 1
ATOM 2602 C C . LYS A 1 330 ? 71.285 -12.251 18.220 1.00 94.44 330 LYS A C 1
ATOM 2604 O O . LYS A 1 330 ? 70.907 -11.270 18.850 1.00 94.44 330 LYS A O 1
ATOM 2609 N N . LYS A 1 331 ? 72.432 -12.883 18.503 1.00 94.94 331 LYS A N 1
ATOM 2610 C CA . LYS A 1 331 ? 73.365 -12.430 19.553 1.00 94.94 331 LYS A CA 1
ATOM 2611 C C . LYS A 1 331 ? 73.909 -11.023 19.291 1.00 94.94 331 LYS A C 1
ATOM 2613 O O . LYS A 1 331 ? 74.143 -10.292 20.242 1.00 94.94 331 LYS A O 1
ATOM 2618 N N . ALA A 1 332 ? 74.081 -10.647 18.024 1.00 91.25 332 ALA A N 1
ATOM 2619 C CA . ALA A 1 332 ? 74.492 -9.304 17.615 1.00 91.25 332 ALA A CA 1
ATOM 2620 C C . ALA A 1 332 ? 73.351 -8.262 17.661 1.00 91.25 332 ALA A C 1
ATOM 2622 O O . ALA A 1 332 ? 73.565 -7.116 17.279 1.00 91.25 332 ALA A O 1
ATOM 2623 N N . GLY A 1 333 ? 72.152 -8.642 18.120 1.00 91.75 333 GLY A N 1
ATOM 2624 C CA . GLY A 1 333 ? 71.019 -7.735 18.318 1.00 91.75 333 GLY A CA 1
ATOM 2625 C C . GLY A 1 333 ? 70.082 -7.587 17.115 1.00 91.75 333 GLY A C 1
ATOM 2626 O O . GLY A 1 333 ? 69.165 -6.769 17.161 1.00 91.75 333 GLY A O 1
ATOM 2627 N N . TRP A 1 334 ? 70.261 -8.364 16.041 1.00 93.44 334 TRP A N 1
ATOM 2628 C CA . TRP A 1 334 ? 69.371 -8.294 14.878 1.00 93.44 334 TRP A CA 1
ATOM 2629 C C . TRP A 1 334 ? 68.040 -9.010 15.134 1.00 93.44 334 TRP A C 1
ATOM 2631 O O . TRP A 1 334 ? 68.003 -10.118 15.674 1.00 93.44 334 TRP A O 1
ATOM 2641 N N . SER A 1 335 ? 66.933 -8.400 14.699 1.00 93.19 335 SER A N 1
ATOM 2642 C CA . SER A 1 335 ? 65.604 -9.004 14.828 1.00 93.19 335 SER A CA 1
ATOM 2643 C C . SER A 1 335 ? 65.459 -10.243 13.938 1.00 93.19 335 SER A C 1
ATOM 2645 O O . SER A 1 335 ? 66.016 -10.317 12.840 1.00 93.19 335 SER A O 1
ATOM 2647 N N . SER A 1 336 ? 64.659 -11.215 14.385 1.00 89.69 336 SER A N 1
ATOM 2648 C CA . SER A 1 336 ? 64.377 -12.445 13.627 1.00 89.69 336 SER A CA 1
ATOM 2649 C C . SER A 1 336 ? 63.854 -12.167 12.211 1.00 89.69 336 SER A C 1
ATOM 2651 O O . SER A 1 336 ? 64.153 -12.917 11.285 1.00 89.69 336 SER A O 1
ATOM 2653 N N . GLU A 1 337 ? 63.118 -11.071 12.029 1.00 88.12 337 GLU A N 1
ATOM 2654 C CA . GLU A 1 337 ? 62.572 -10.633 10.743 1.00 88.12 337 GLU A CA 1
ATOM 2655 C C . GLU A 1 337 ? 63.669 -10.157 9.774 1.00 88.12 337 GLU A C 1
ATOM 2657 O O . GLU A 1 337 ? 63.732 -10.639 8.642 1.00 88.12 337 GLU A O 1
ATOM 2662 N N . LYS A 1 338 ? 64.609 -9.313 10.238 1.00 91.50 338 LYS A N 1
ATOM 2663 C CA . LYS A 1 338 ? 65.801 -8.889 9.471 1.00 91.50 338 LYS A CA 1
ATOM 2664 C C . LYS A 1 338 ? 66.667 -10.081 9.078 1.00 91.50 338 LYS A C 1
ATOM 2666 O O . LYS A 1 338 ? 67.133 -10.176 7.945 1.00 91.50 338 LYS A O 1
ATOM 2671 N N . ILE A 1 339 ? 66.859 -11.014 10.008 1.00 92.38 339 ILE A N 1
ATOM 2672 C CA . ILE A 1 339 ? 67.652 -12.225 9.783 1.00 92.38 339 ILE A CA 1
ATOM 2673 C C . ILE A 1 339 ? 66.986 -13.106 8.723 1.00 92.38 339 ILE A C 1
ATOM 2675 O O . ILE A 1 339 ? 67.635 -13.474 7.747 1.00 92.38 339 ILE A O 1
ATOM 2679 N N . SER A 1 340 ? 65.688 -13.395 8.863 1.00 90.44 340 SER A N 1
ATOM 2680 C CA . SER A 1 340 ? 64.940 -14.191 7.882 1.00 90.44 340 SER A CA 1
ATOM 2681 C C . SER A 1 340 ? 64.969 -13.545 6.497 1.00 90.44 340 SER A C 1
ATOM 2683 O O . SER A 1 340 ? 65.187 -14.231 5.496 1.00 90.44 340 SER A O 1
ATOM 2685 N N . TYR A 1 341 ? 64.818 -12.218 6.438 1.00 91.56 341 TYR A N 1
ATOM 2686 C CA . TYR A 1 341 ? 64.914 -11.449 5.204 1.00 91.56 341 TYR A CA 1
ATOM 2687 C C . TYR A 1 341 ? 66.266 -11.629 4.513 1.00 91.56 341 TYR A C 1
ATOM 2689 O O . TYR A 1 341 ? 66.314 -12.014 3.348 1.00 91.56 341 TYR A O 1
ATOM 2697 N N . VAL A 1 342 ? 67.368 -11.409 5.236 1.00 91.44 342 VAL A N 1
ATOM 2698 C CA . VAL A 1 342 ? 68.733 -11.517 4.699 1.00 91.44 342 VAL A CA 1
ATOM 2699 C C . VAL A 1 342 ? 69.054 -12.947 4.279 1.00 91.44 342 VAL A C 1
ATOM 2701 O O . VAL A 1 342 ? 69.625 -13.153 3.211 1.00 91.44 342 VAL A O 1
ATOM 2704 N N . MET A 1 343 ? 68.650 -13.941 5.072 1.00 91.62 343 MET A N 1
ATOM 2705 C CA . MET A 1 343 ? 68.859 -15.354 4.747 1.00 91.62 343 MET A CA 1
ATOM 2706 C C . MET A 1 343 ? 68.102 -15.761 3.474 1.00 91.62 343 MET A C 1
ATOM 2708 O O . MET A 1 343 ? 68.652 -16.475 2.634 1.00 91.62 343 MET A O 1
ATOM 2712 N N . LYS A 1 344 ? 66.868 -15.269 3.284 1.00 90.06 344 LYS A N 1
ATOM 2713 C CA . LYS A 1 344 ? 66.093 -15.464 2.046 1.00 90.06 344 LYS A CA 1
ATOM 2714 C C . LYS A 1 344 ? 66.718 -14.722 0.862 1.00 90.06 344 LYS A C 1
ATOM 2716 O O . LYS A 1 344 ? 66.882 -15.332 -0.193 1.00 90.06 344 LYS A O 1
ATOM 2721 N N . LYS A 1 345 ? 67.125 -13.460 1.056 1.00 88.88 345 LYS A N 1
ATOM 2722 C CA . LYS A 1 345 ? 67.766 -12.619 0.031 1.00 88.88 345 LYS A CA 1
ATOM 2723 C C . LYS A 1 345 ? 69.072 -13.234 -0.469 1.00 88.88 345 LYS A C 1
ATOM 2725 O O . LYS A 1 345 ? 69.280 -13.327 -1.672 1.00 88.88 345 LYS A O 1
ATOM 2730 N N . TYR A 1 346 ? 69.916 -13.717 0.444 1.00 89.06 346 TYR A N 1
ATOM 2731 C CA . TYR A 1 346 ? 71.168 -14.402 0.115 1.00 89.06 346 TYR A CA 1
ATOM 2732 C C . TYR A 1 346 ? 70.938 -15.685 -0.696 1.00 89.06 346 TYR A C 1
ATOM 2734 O O . TYR A 1 346 ? 71.677 -15.968 -1.632 1.00 89.06 346 TYR A O 1
ATOM 2742 N N . ALA A 1 347 ? 69.892 -16.447 -0.367 1.00 87.12 347 ALA A N 1
ATOM 2743 C CA . ALA A 1 347 ? 69.533 -17.673 -1.076 1.00 87.12 347 ALA A CA 1
ATOM 2744 C C . ALA A 1 347 ? 68.802 -17.433 -2.416 1.00 87.12 347 ALA A C 1
ATOM 2746 O O . ALA A 1 347 ? 68.334 -18.399 -3.017 1.00 87.12 347 ALA A O 1
ATOM 2747 N N . GLY A 1 348 ? 68.635 -16.177 -2.854 1.00 83.69 348 GLY A N 1
ATOM 2748 C CA . GLY A 1 348 ? 67.879 -15.826 -4.063 1.00 83.69 348 GLY A CA 1
ATOM 2749 C C . GLY A 1 348 ? 66.378 -16.131 -3.973 1.00 83.69 348 GLY A C 1
ATOM 2750 O O . GLY A 1 348 ? 65.697 -16.196 -4.993 1.00 83.69 348 GLY A O 1
ATOM 2751 N N . LYS A 1 349 ? 65.846 -16.352 -2.764 1.00 84.38 349 LYS A N 1
ATOM 2752 C CA . LYS A 1 349 ? 64.423 -16.640 -2.545 1.00 84.38 349 LYS A CA 1
ATOM 2753 C C . LYS A 1 349 ? 63.630 -15.339 -2.497 1.00 84.38 349 LYS A C 1
ATOM 2755 O O . LYS A 1 349 ? 64.132 -14.323 -2.023 1.00 84.38 349 LYS A O 1
ATOM 2760 N N . LYS A 1 350 ? 62.366 -15.390 -2.929 1.00 76.81 350 LYS A N 1
ATOM 2761 C CA . LYS A 1 350 ? 61.462 -14.235 -2.897 1.00 76.81 350 LYS A CA 1
ATOM 2762 C C . LYS A 1 350 ? 61.361 -13.678 -1.470 1.00 76.81 350 LYS A C 1
ATOM 2764 O O . LYS A 1 350 ? 60.976 -14.386 -0.537 1.00 76.81 350 LYS A O 1
ATOM 2769 N N . THR A 1 351 ? 61.749 -12.420 -1.314 1.00 77.12 351 THR A N 1
ATOM 2770 C CA . THR A 1 351 ? 61.665 -11.652 -0.071 1.00 77.12 351 THR A CA 1
ATOM 2771 C C . THR A 1 351 ? 60.409 -10.788 -0.100 1.00 77.12 351 THR A C 1
ATOM 2773 O O . THR A 1 351 ? 60.108 -10.220 -1.142 1.00 77.12 351 THR A O 1
ATOM 2776 N N . GLY A 1 352 ? 59.681 -10.689 1.012 1.00 69.56 352 GLY A N 1
ATOM 2777 C CA . GLY A 1 352 ? 58.400 -9.974 1.076 1.00 69.56 352 GLY A CA 1
ATOM 2778 C C . GLY A 1 352 ? 57.234 -10.902 1.419 1.00 69.56 352 GLY A C 1
ATOM 2779 O O . GLY A 1 352 ? 57.435 -11.937 2.061 1.00 69.56 352 GLY A O 1
ATOM 2780 N N . MET A 1 353 ? 56.024 -10.514 1.012 1.00 61.97 353 MET A N 1
ATOM 2781 C CA . MET A 1 353 ? 54.780 -11.198 1.380 1.00 61.97 353 MET A CA 1
ATOM 2782 C C . MET A 1 353 ? 54.789 -12.660 0.876 1.00 61.97 353 MET A C 1
ATOM 2784 O O . MET A 1 353 ? 55.112 -12.889 -0.301 1.00 61.97 353 MET A O 1
ATOM 2788 N N . PRO A 1 354 ? 54.483 -13.657 1.735 1.00 60.62 354 PRO A N 1
ATOM 2789 C CA . PRO A 1 354 ? 54.286 -15.033 1.285 1.00 60.62 354 PRO A CA 1
ATOM 2790 C C . PRO A 1 354 ? 53.151 -15.076 0.251 1.00 60.62 354 PRO A C 1
ATOM 2792 O O . PRO A 1 354 ? 52.212 -14.287 0.337 1.00 60.62 354 PRO A O 1
ATOM 2795 N N . ILE A 1 355 ? 53.316 -15.925 -0.769 1.00 53.47 355 ILE A N 1
ATOM 2796 C CA . ILE A 1 355 ? 52.310 -16.141 -1.824 1.00 53.47 355 ILE A CA 1
ATOM 2797 C C . ILE A 1 355 ? 51.122 -16.882 -1.230 1.00 53.47 355 ILE A C 1
ATOM 2799 O O . ILE A 1 355 ? 51.391 -17.831 -0.457 1.00 53.47 355 ILE A O 1
#

Secondary structure (DSSP, 8-state):
-EEEEE-TTSPEEEEE-------HHHHHHHHHHHHHHHHHHHHHHHHTS-HHHHHHHHHHTTHHHHHHHHHHHHHHHHT--SHHHHHHHHHHHHH----SEEEEEEEEEEEEP---GGG--HHHHHHTT-----S-HHHHHHHHHHHHHHHEEEEEEEEEEEEEETTEEEEEEEEEEEEEEE-SSS--EEEEE--TT-EESS----EEETTEEEEE--TT--EEEEEE-S---GGG--EEEE--GGGS----STT------S-HHHHHHHHHHHHHHHHHHHHHHHHHHHHHHHHHHH-SSHHHHHHHHHHHHHHHHTT--HHHHHHHHHHTT--HHHHHHHHHHHTTPPPSS--

Foldseek 3Di:
DWDWDADPVRDIDIDDDDDDDDQLLVLLVVLLVQLVVLLVQQLVVLVPDPPLSSVLLCVLQVSVVLVVLSVVLVVLNVVDDDSVSSVVSVVSSVPRWGFSHKDFPDKDPFAWDDDDLVLDDVVVLVQVVLDDDPDDPVLLSVLQVVCCVPFWTKTKIKTWMWTQTPNDIATRKIKMKMFIDGRRPFWKKKKFFDAAPKDWSDDQPWDDDDRIIIHTCPPVNGMTMIMHSDPDDPNRGSIDMGGRSVPGPRPPDDDDPPPCPCDVVNVVVVVVVVVVVVVVVVVVVVQVVQLVVVVCVLCVDPVVLVVLLVQVVVVVVVVDDLVVSLVVVVVVVRDPLSSVQSVCVNVVHDHGDDD